Protein AF-A0A1J3JIJ6-F1 (afdb_monomer)

Secondary structure (DSSP, 8-state):
--SSTTTHHHHHHHHHHHHHHHHHHHHHHHHHHHHHHHHHHHHHHHTTPPPPP--HHHHHHHHHTT-S-HHHHHHHHHHHHHHHHHHHHHHHHHHHHHHHHHHHHHHHHHHHHHHH-TTTTS--TTHHHHHHHHHHHHHHHTTHHHHHHHHHHHHHHHHHHHTS--EETTEEHHHHTT-

Nearest PDB structures (foldseek):
  5vju-assembly1_A  TM=2.535E-01  e=1.193E+00  synthetic construct
  1s35-assembly1_A  TM=2.584E-01  e=3.129E+00  Homo sapiens

Radius of gyration: 28.77 Å; Cα contacts (8 Å, |Δi|>4): 106; chains: 1; bounding box: 73×22×87 Å

pLDDT: mean 89.5, std 10.54, range [45.03, 98.38]

Mean predicted aligned error: 7.47 Å

Solvent-accessible surface area (backbone atoms only — not comparable to full-atom values): 10071 Å² total; per-residue (Å²): 144,83,76,66,82,66,50,56,66,49,50,54,51,52,52,53,49,49,52,55,47,51,55,49,49,40,54,51,47,51,55,51,47,55,52,52,49,49,53,36,43,54,48,20,57,78,55,29,39,77,63,77,86,81,62,57,71,63,52,55,53,36,44,72,70,62,77,49,61,66,65,61,54,50,50,55,49,51,50,52,39,52,52,50,51,54,52,35,60,70,44,43,78,52,51,66,46,50,56,53,42,53,55,28,53,54,36,37,55,52,40,54,56,50,72,69,41,89,65,59,81,47,98,50,100,52,35,72,58,51,52,57,45,46,58,52,29,54,62,40,41,77,42,44,67,63,46,52,53,54,43,49,56,50,51,54,49,49,23,64,75,69,74,46,83,58,47,46,74,79,38,51,47,70,58,69,74,72,113

Sequence (179 aa):
MIDDVTAFPCVQKAEAEVQRLDELKASKTKELFLKKQKELEDTCNRSHMETPSTEIRNITNLVDSGEIDHVELLAAMDEKIAKAKEEAASRKGIIEKVDRWMLASDEERWLEEYDQDENRYSVSRNAHRNLRRAERARIAVNKITGLVDSILVKTKRWEAERQKVFLYDEIPLVAMLQD

InterPro domains:
  IPR007145 Microtubule-associated protein, MAP65/Ase1/PRC1 [PTHR19321] (11-178)

Foldseek 3Di:
DDPPVVVVVVVVVVVVVVVVVLVVLLVVLLVLLVVLLVLLQVLCVVLQHDRDDCPSVVVNVCSVVVVDDSVVSNVVSVVSSVVSNVVSVLSVVLVVLVVLLVVLVVLVVVLVVLVPDPCLPPPDPCNVVVVVSNVVSVVSVVCNVVSLVVSLVSQVVSCVVVVHFDHRNNHRPNVVSVD

Structure (mmCIF, N/CA/C/O backbone):
data_AF-A0A1J3JIJ6-F1
#
_entry.id   AF-A0A1J3JIJ6-F1
#
loop_
_atom_site.group_PDB
_atom_site.id
_atom_site.type_symbol
_atom_site.label_atom_id
_atom_site.label_alt_id
_atom_site.label_comp_id
_atom_site.label_asym_id
_atom_site.label_entity_id
_atom_site.label_seq_id
_atom_site.pdbx_PDB_ins_code
_atom_site.Cartn_x
_atom_site.Cartn_y
_atom_site.Cartn_z
_atom_site.occupancy
_atom_site.B_iso_or_equiv
_atom_site.auth_seq_id
_atom_site.auth_comp_id
_atom_site.auth_asym_id
_atom_site.auth_atom_id
_atom_site.pdbx_PDB_model_num
ATOM 1 N N . MET A 1 1 ? -31.826 -6.593 65.162 1.00 45.03 1 MET A N 1
ATOM 2 C CA . MET A 1 1 ? -31.562 -5.249 64.607 1.00 45.03 1 MET A CA 1
ATOM 3 C C . MET A 1 1 ? -30.072 -5.137 64.346 1.00 45.03 1 MET A C 1
ATOM 5 O O . MET A 1 1 ? -29.341 -4.577 65.146 1.00 45.03 1 MET A O 1
ATOM 9 N N . ILE A 1 2 ? -29.618 -5.771 63.276 1.00 51.03 2 ILE A N 1
ATOM 10 C CA . ILE A 1 2 ? -28.297 -5.591 62.677 1.00 51.03 2 ILE A CA 1
ATOM 11 C C . ILE A 1 2 ? -28.607 -5.573 61.165 1.00 51.03 2 ILE A C 1
ATOM 13 O O . ILE A 1 2 ? -29.532 -6.276 60.759 1.00 51.03 2 ILE A O 1
ATOM 17 N N . ASP A 1 3 ? -27.912 -4.727 60.399 1.00 48.75 3 ASP A N 1
ATOM 18 C CA . ASP A 1 3 ? -27.825 -4.729 58.920 1.00 48.75 3 ASP A CA 1
ATOM 19 C C . ASP A 1 3 ? -28.603 -3.691 58.083 1.00 48.75 3 ASP A C 1
ATOM 21 O O . ASP A 1 3 ? -28.948 -3.973 56.943 1.00 48.75 3 ASP A O 1
ATOM 25 N N . ASP A 1 4 ? -28.783 -2.455 58.566 1.00 51.56 4 ASP A N 1
ATOM 26 C CA . ASP A 1 4 ? -29.121 -1.316 57.671 1.00 51.56 4 ASP A CA 1
ATOM 27 C C . ASP A 1 4 ? -27.976 -0.278 57.585 1.00 51.56 4 ASP A C 1
ATOM 29 O O . ASP A 1 4 ? -27.639 0.250 56.528 1.00 51.56 4 ASP A O 1
ATOM 33 N N . VAL A 1 5 ? -27.242 -0.079 58.688 1.00 52.69 5 VAL A N 1
ATOM 34 C CA . VAL A 1 5 ? -26.108 0.869 58.773 1.00 52.69 5 VAL A CA 1
ATOM 35 C C . VAL A 1 5 ? -24.849 0.372 58.035 1.00 52.69 5 VAL A C 1
ATOM 37 O O . VAL A 1 5 ? -24.002 1.172 57.643 1.00 52.69 5 VAL A O 1
ATOM 40 N N . THR A 1 6 ? -24.714 -0.937 57.809 1.00 57.06 6 THR A N 1
ATOM 41 C CA . THR A 1 6 ? -23.581 -1.564 57.095 1.00 57.06 6 THR A CA 1
ATOM 42 C C . THR A 1 6 ? -23.786 -1.655 55.579 1.00 57.06 6 THR A C 1
ATOM 44 O O . THR A 1 6 ? -22.801 -1.731 54.843 1.00 57.06 6 THR A O 1
ATOM 47 N N . ALA A 1 7 ? -25.031 -1.602 55.092 1.00 60.59 7 ALA A N 1
ATOM 48 C CA . ALA A 1 7 ? -25.358 -1.719 53.670 1.00 60.59 7 ALA A CA 1
ATOM 49 C C . ALA A 1 7 ? -25.093 -0.415 52.895 1.00 60.59 7 ALA A C 1
ATOM 51 O O . ALA A 1 7 ? -24.501 -0.443 51.817 1.00 60.59 7 ALA A O 1
ATOM 52 N N . PHE A 1 8 ? -25.444 0.741 53.466 1.00 65.12 8 PHE A N 1
ATOM 53 C CA . PHE A 1 8 ? -25.3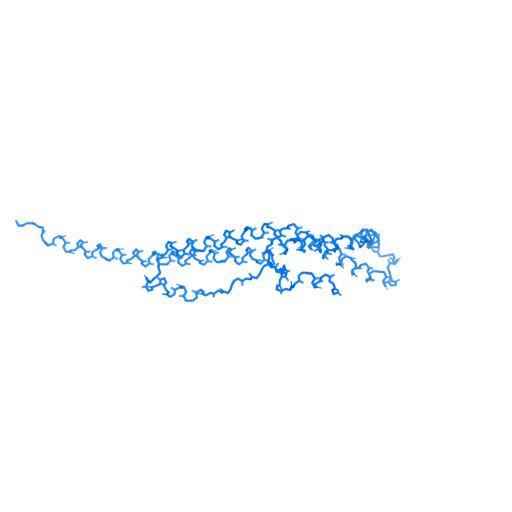00 2.044 52.803 1.00 65.12 8 PHE A CA 1
ATOM 54 C C . PHE A 1 8 ? -23.840 2.427 52.456 1.00 65.12 8 PHE A C 1
ATOM 56 O O . PHE A 1 8 ? -23.581 2.797 51.309 1.00 65.12 8 PHE A O 1
ATOM 63 N N . PRO A 1 9 ? -22.842 2.254 53.350 1.00 73.19 9 PRO A N 1
ATOM 64 C CA . PRO A 1 9 ? -21.434 2.488 53.009 1.00 73.19 9 PRO A CA 1
ATOM 65 C C . PRO A 1 9 ? -20.881 1.504 51.967 1.00 73.19 9 PRO A C 1
ATOM 67 O O . PRO A 1 9 ? -19.874 1.791 51.323 1.00 73.19 9 PRO A O 1
ATOM 70 N N . CYS A 1 10 ? -21.496 0.325 51.827 1.00 81.81 10 CYS A N 1
ATOM 71 C CA . CYS A 1 10 ? -21.120 -0.673 50.828 1.00 81.81 10 CYS A CA 1
ATOM 72 C C . CYS A 1 10 ? -21.615 -0.264 49.433 1.00 81.81 10 CYS A C 1
ATOM 74 O O . CYS A 1 10 ? -20.848 -0.312 48.474 1.00 81.81 10 CYS A O 1
ATOM 76 N N . VAL A 1 11 ? -22.856 0.229 49.341 1.00 87.38 11 VAL A N 1
ATOM 77 C CA . VAL A 1 11 ? -23.458 0.715 48.089 1.00 87.38 11 VAL A CA 1
ATOM 78 C C . VAL A 1 11 ? -22.701 1.927 47.541 1.00 87.38 11 VAL A C 1
ATOM 80 O O . VAL A 1 11 ? -22.300 1.903 46.385 1.00 87.38 11 VAL A O 1
ATOM 83 N N . GLN A 1 12 ? -22.380 2.923 48.373 1.00 90.75 12 GLN A N 1
ATOM 84 C CA . GLN A 1 12 ? -21.614 4.101 47.927 1.00 90.75 12 GLN A CA 1
ATOM 85 C C . GLN A 1 12 ? -20.223 3.746 47.386 1.00 90.75 12 GLN A C 1
ATOM 87 O O . GLN A 1 12 ? -19.756 4.325 46.407 1.00 90.75 12 GLN A O 1
ATOM 92 N N . LYS A 1 13 ? -19.542 2.784 48.022 1.00 92.94 13 LYS A N 1
ATOM 93 C CA . LYS A 1 13 ? -18.248 2.286 47.536 1.00 92.94 13 LYS A CA 1
ATOM 94 C C . LYS A 1 13 ? -18.393 1.553 46.207 1.00 92.94 13 LYS A C 1
ATOM 96 O O . LYS A 1 13 ? -17.530 1.707 45.350 1.00 92.94 13 LYS A O 1
ATOM 101 N N . ALA A 1 14 ? -19.457 0.768 46.045 1.00 94.12 14 ALA A N 1
ATOM 102 C CA . ALA A 1 14 ? -19.739 0.079 44.794 1.00 94.12 14 ALA A CA 1
ATOM 103 C C . ALA A 1 14 ? -20.042 1.072 43.661 1.00 94.12 14 ALA A C 1
ATOM 105 O O . ALA A 1 14 ? -19.475 0.937 42.585 1.00 94.12 14 ALA A O 1
ATOM 106 N N . GLU A 1 15 ? -20.857 2.098 43.909 1.00 94.56 15 GLU A N 1
ATOM 107 C CA . GLU A 1 15 ? -21.168 3.154 42.934 1.00 94.56 15 GLU A CA 1
ATOM 108 C C . GLU A 1 15 ? -19.916 3.932 42.512 1.00 94.56 15 GLU A C 1
ATOM 110 O O . GLU A 1 15 ? -19.666 4.102 41.319 1.00 94.56 15 GLU A O 1
ATOM 115 N N . ALA A 1 16 ? -19.084 4.338 43.477 1.00 95.12 16 ALA A N 1
ATOM 116 C CA . ALA A 1 16 ? -17.820 5.014 43.192 1.00 95.12 16 ALA A CA 1
ATOM 117 C C . ALA A 1 16 ? -16.864 4.132 42.373 1.00 95.12 16 ALA A C 1
ATOM 119 O O . ALA A 1 16 ? -16.185 4.620 41.469 1.00 95.12 16 ALA A O 1
ATOM 120 N N . GLU A 1 17 ? -16.812 2.829 42.664 1.00 95.50 17 GLU A N 1
ATOM 121 C CA . GLU A 1 17 ? -15.980 1.896 41.907 1.00 95.50 17 GLU A CA 1
ATOM 122 C C . GLU A 1 17 ? -16.523 1.650 40.493 1.00 95.50 17 GLU A C 1
ATOM 124 O O . GLU A 1 17 ? -15.732 1.582 39.556 1.00 95.50 17 GLU A O 1
ATOM 129 N N . VAL A 1 18 ? -17.846 1.582 40.307 1.00 95.44 18 VAL A N 1
ATOM 130 C CA . VAL A 1 18 ? -18.469 1.499 38.974 1.00 95.44 18 VAL A CA 1
ATOM 131 C C . VAL A 1 18 ? -18.114 2.730 38.146 1.00 95.44 18 VAL A C 1
ATOM 133 O O . VAL A 1 18 ? -17.590 2.577 37.046 1.00 95.44 18 VAL A O 1
ATOM 136 N N . GLN A 1 19 ? -18.275 3.934 38.700 1.00 93.38 19 GLN A N 1
ATOM 137 C CA . GLN A 1 19 ? -17.904 5.167 38.005 1.00 93.38 19 GLN A CA 1
ATOM 138 C C . GLN A 1 19 ? -16.416 5.175 37.616 1.00 93.38 19 GLN A C 1
ATOM 140 O O . GLN A 1 19 ? -16.063 5.465 36.472 1.00 93.38 19 GLN A O 1
ATOM 145 N N . ARG A 1 20 ? -15.528 4.793 38.544 1.00 95.88 20 ARG A N 1
ATOM 146 C CA . ARG A 1 20 ? -14.085 4.696 38.280 1.00 95.88 20 ARG A CA 1
ATOM 147 C C . ARG A 1 20 ? -13.771 3.691 37.164 1.00 95.88 20 ARG A C 1
ATOM 149 O O . ARG A 1 20 ? -12.840 3.900 36.381 1.00 95.88 20 ARG A O 1
ATOM 156 N N . LEU A 1 21 ? -14.499 2.575 37.107 1.00 94.62 21 LEU A N 1
ATOM 157 C CA . LEU A 1 21 ? -14.348 1.561 36.065 1.00 94.62 21 LEU A CA 1
ATOM 158 C C . LEU A 1 21 ? -14.874 2.042 34.711 1.00 94.62 21 LEU A C 1
ATOM 160 O O . LEU A 1 21 ? -14.227 1.758 33.703 1.00 94.62 21 LEU A O 1
ATOM 164 N N . ASP A 1 22 ? -15.972 2.795 34.675 1.00 91.25 22 ASP A N 1
ATOM 165 C CA . ASP A 1 22 ? -16.518 3.377 33.446 1.00 91.25 22 ASP A CA 1
ATOM 166 C C . ASP A 1 22 ? -15.557 4.409 32.842 1.00 91.25 22 ASP A C 1
ATOM 168 O O . ASP A 1 22 ? -15.223 4.328 31.657 1.00 91.25 22 ASP A O 1
ATOM 172 N N . GLU A 1 23 ? -14.994 5.297 33.665 1.00 91.75 23 GLU A N 1
ATOM 173 C CA . GLU A 1 23 ? -13.955 6.249 33.244 1.00 91.75 23 GLU A CA 1
ATOM 174 C C . GLU A 1 23 ? -12.710 5.525 32.702 1.00 91.75 23 GLU A C 1
ATOM 176 O O . GLU A 1 23 ? -12.148 5.886 31.659 1.00 91.75 23 GLU A O 1
ATOM 181 N N . LEU A 1 24 ? -12.286 4.451 33.378 1.00 94.12 24 LEU A N 1
ATOM 182 C CA . LEU A 1 24 ? -11.163 3.632 32.927 1.00 94.12 24 LEU A CA 1
ATOM 183 C C . LEU A 1 24 ? -11.476 2.920 31.603 1.00 94.12 24 LEU A C 1
ATOM 185 O O . LEU A 1 24 ? -10.613 2.862 30.722 1.00 94.12 24 LEU A O 1
ATOM 189 N N . LYS A 1 25 ? -12.694 2.396 31.437 1.00 92.94 25 LYS A N 1
ATOM 190 C CA . LYS A 1 25 ? -13.153 1.728 30.214 1.00 92.94 25 LYS A CA 1
ATOM 191 C C . LYS A 1 25 ? -13.206 2.706 29.042 1.00 92.94 25 LYS A C 1
ATOM 193 O O . LYS A 1 25 ? -12.694 2.372 27.971 1.00 92.94 25 LYS A O 1
ATOM 198 N N . ALA A 1 26 ? -13.733 3.913 29.241 1.00 91.19 26 ALA A N 1
ATOM 199 C CA . ALA A 1 26 ? -13.740 4.975 28.236 1.00 91.19 26 ALA A CA 1
ATOM 200 C C . ALA A 1 26 ? -12.305 5.349 27.822 1.00 91.19 26 ALA A C 1
ATOM 202 O O . ALA A 1 26 ? -11.967 5.339 26.634 1.00 91.19 26 ALA A O 1
ATOM 203 N N . SER A 1 27 ? -11.417 5.563 28.800 1.00 92.69 27 SER A N 1
ATOM 204 C CA . SER A 1 27 ? -9.997 5.855 28.563 1.00 92.69 27 SER A CA 1
ATOM 205 C C . SER A 1 27 ? -9.295 4.750 27.761 1.00 92.69 27 SER A C 1
ATOM 207 O O . SER A 1 27 ? -8.621 5.022 26.762 1.00 92.69 27 SER A O 1
ATOM 209 N N . LYS A 1 28 ? -9.509 3.477 28.121 1.00 94.56 28 LYS A N 1
ATOM 210 C CA . LYS A 1 28 ? -8.943 2.335 27.387 1.00 94.56 28 LYS A CA 1
ATOM 211 C C . LYS A 1 28 ? -9.532 2.156 25.995 1.00 94.56 28 LYS A C 1
ATOM 213 O O . LYS A 1 28 ? -8.790 1.826 25.069 1.00 94.56 28 LYS A O 1
ATOM 218 N N . THR A 1 29 ? -10.822 2.416 25.822 1.00 93.31 29 THR A N 1
ATOM 219 C CA . THR A 1 29 ? -11.479 2.357 24.511 1.00 93.31 29 THR A CA 1
ATOM 220 C C . THR A 1 29 ? -10.860 3.376 23.558 1.00 93.31 29 THR A C 1
ATOM 222 O O . THR A 1 29 ? -10.515 3.022 22.432 1.00 93.31 29 THR A O 1
ATOM 225 N N . LYS A 1 30 ? -10.611 4.607 24.021 1.00 91.75 30 LYS A N 1
ATOM 226 C CA . LYS A 1 30 ? -9.922 5.643 23.235 1.00 91.75 30 LYS A CA 1
ATOM 227 C C . LYS A 1 30 ? -8.503 5.242 22.852 1.00 91.75 30 LYS A C 1
ATOM 229 O O . LYS A 1 30 ? -8.116 5.387 21.696 1.00 91.75 30 LYS A O 1
ATOM 234 N N . GLU A 1 31 ? -7.732 4.711 23.803 1.00 94.31 31 GLU A N 1
ATOM 235 C CA . GLU A 1 31 ? -6.367 4.238 23.542 1.00 94.31 31 GLU A CA 1
ATOM 236 C C . GLU A 1 31 ? -6.350 3.172 22.432 1.00 94.31 31 GLU A C 1
ATOM 238 O O . GLU A 1 31 ? -5.540 3.239 21.505 1.00 94.31 31 GLU A O 1
ATOM 243 N N . LEU A 1 32 ? -7.260 2.195 22.506 1.00 94.69 32 LEU A N 1
ATOM 244 C CA . LEU A 1 32 ? -7.387 1.139 21.501 1.00 94.69 32 LEU A CA 1
ATOM 245 C C . LEU A 1 32 ? -7.860 1.677 20.152 1.00 94.69 32 LEU A C 1
ATOM 247 O O . LEU A 1 32 ? -7.314 1.282 19.122 1.00 94.69 32 LEU A O 1
ATOM 251 N N . PHE A 1 33 ? -8.829 2.590 20.154 1.00 93.06 33 PHE A N 1
ATOM 252 C CA . PHE A 1 33 ? -9.330 3.232 18.945 1.00 93.06 33 PHE A CA 1
ATOM 253 C C . PHE A 1 33 ? -8.203 3.942 18.183 1.00 93.06 33 PHE A C 1
ATOM 255 O O . PHE A 1 33 ? -8.010 3.684 16.996 1.00 93.06 33 PHE A O 1
ATOM 262 N N . LEU A 1 34 ? -7.397 4.753 18.875 1.00 91.94 34 LEU A N 1
ATOM 263 C CA . LEU A 1 34 ? -6.267 5.466 18.271 1.00 91.94 34 LEU A CA 1
ATOM 264 C C . LEU A 1 34 ? -5.218 4.508 17.691 1.00 91.94 34 LEU A C 1
ATOM 266 O O . LEU A 1 34 ? -4.698 4.742 16.601 1.00 91.94 34 LEU A O 1
ATOM 270 N N . LYS A 1 35 ? -4.920 3.400 18.383 1.00 94.88 35 LYS A N 1
ATOM 271 C CA . LYS A 1 35 ? -4.002 2.372 17.862 1.00 94.88 35 LYS A CA 1
ATOM 272 C C . LYS A 1 35 ? -4.540 1.723 16.586 1.00 94.88 35 LYS A C 1
ATOM 274 O O . LYS A 1 35 ? -3.791 1.582 15.624 1.00 94.88 35 LYS A O 1
ATOM 279 N N . LYS A 1 36 ? -5.824 1.357 16.571 1.00 94.94 36 LYS A N 1
ATOM 280 C CA . LYS A 1 36 ? -6.493 0.764 15.403 1.00 94.94 36 LYS A CA 1
ATOM 281 C C . LYS A 1 36 ? -6.536 1.728 14.222 1.00 94.94 36 LYS A C 1
ATOM 283 O O . LYS A 1 36 ? -6.296 1.334 13.087 1.00 94.94 36 LYS A O 1
ATOM 288 N N . GLN A 1 37 ? -6.799 3.000 14.481 1.00 93.31 37 GLN A N 1
ATOM 289 C CA . GLN A 1 37 ? -6.772 4.011 13.438 1.00 93.31 37 GLN A CA 1
ATOM 290 C C . GLN A 1 37 ? -5.385 4.175 12.831 1.00 93.31 37 GLN A C 1
ATOM 292 O O . GLN A 1 37 ? -5.259 4.155 11.612 1.00 93.31 37 GLN A O 1
ATOM 297 N N . LYS A 1 38 ? -4.342 4.237 13.661 1.00 93.69 38 LYS A N 1
ATOM 298 C CA . LYS A 1 38 ? -2.969 4.268 13.163 1.00 93.69 38 LYS A CA 1
ATOM 299 C C . LYS A 1 38 ? -2.632 3.034 12.322 1.00 93.69 38 LYS A C 1
ATOM 301 O O . LYS A 1 38 ? -1.999 3.156 11.284 1.00 93.69 38 LYS A O 1
ATOM 306 N N . GLU A 1 39 ? -3.068 1.846 12.739 1.00 95.81 39 GLU A N 1
ATOM 307 C CA . GLU A 1 39 ? -2.886 0.620 11.952 1.00 95.81 39 GLU A CA 1
ATOM 308 C C . GLU A 1 39 ? -3.575 0.697 10.579 1.00 95.81 39 GLU A C 1
ATOM 310 O O . GLU A 1 39 ? -3.008 0.256 9.573 1.00 95.81 39 GLU A O 1
ATOM 315 N N . LEU A 1 40 ? -4.784 1.260 10.528 1.00 95.12 40 LEU A N 1
ATOM 316 C CA . LEU A 1 40 ? -5.515 1.499 9.287 1.00 95.12 40 LEU A CA 1
ATOM 317 C C . LEU A 1 40 ? -4.759 2.480 8.377 1.00 95.12 40 LEU A C 1
ATOM 319 O O . LEU A 1 40 ? -4.519 2.157 7.216 1.00 95.12 40 LEU A O 1
ATOM 323 N N . GLU A 1 41 ? -4.332 3.625 8.915 1.00 94.44 41 GLU A N 1
ATOM 324 C CA . GLU A 1 41 ? -3.543 4.640 8.202 1.00 94.44 41 GLU A CA 1
ATOM 325 C C . GLU A 1 41 ? -2.227 4.054 7.665 1.00 94.44 41 GLU A C 1
ATOM 327 O O . GLU A 1 41 ? -1.923 4.185 6.481 1.00 94.44 41 GLU A O 1
ATOM 332 N N . ASP A 1 42 ? -1.477 3.324 8.496 1.00 95.25 42 ASP A N 1
ATOM 333 C CA . ASP A 1 42 ? -0.232 2.658 8.098 1.00 95.25 42 ASP A CA 1
ATOM 334 C C . ASP A 1 42 ? -0.466 1.646 6.962 1.00 95.25 42 ASP A C 1
ATOM 336 O O . ASP A 1 42 ? 0.360 1.519 6.055 1.00 95.25 42 ASP A O 1
ATOM 340 N N . THR A 1 43 ? -1.590 0.923 6.994 1.00 96.25 43 THR A N 1
ATOM 341 C CA . THR A 1 43 ? -1.963 -0.041 5.948 1.00 96.25 43 THR A CA 1
ATOM 342 C C . THR A 1 43 ? -2.288 0.663 4.630 1.00 96.25 43 THR A C 1
ATOM 344 O O . THR A 1 43 ? -1.818 0.220 3.575 1.00 96.25 43 THR A O 1
ATOM 347 N N . CYS A 1 44 ? -3.054 1.758 4.683 1.00 95.44 44 CYS A N 1
ATOM 348 C CA . CYS A 1 44 ? -3.387 2.567 3.512 1.00 95.44 44 CYS A CA 1
ATOM 349 C C . CYS A 1 44 ? -2.139 3.184 2.881 1.00 95.44 44 CYS A C 1
ATOM 351 O O . CYS A 1 44 ? -1.881 2.944 1.700 1.00 95.44 44 CYS A O 1
ATOM 353 N N . ASN A 1 45 ? -1.318 3.861 3.686 1.00 94.56 45 ASN A N 1
ATOM 354 C CA . ASN A 1 45 ? -0.104 4.540 3.235 1.00 94.56 45 ASN A CA 1
ATOM 355 C C . ASN A 1 45 ? 0.886 3.572 2.574 1.00 94.56 45 ASN A C 1
ATOM 357 O O . ASN A 1 45 ? 1.360 3.819 1.472 1.00 94.56 45 ASN A O 1
ATOM 361 N N . ARG A 1 46 ? 1.160 2.413 3.193 1.00 94.56 46 ARG A N 1
ATOM 362 C CA . ARG A 1 46 ? 2.081 1.405 2.620 1.00 94.56 46 ARG A CA 1
ATOM 363 C C . ARG A 1 46 ? 1.589 0.784 1.315 1.00 94.56 46 ARG A C 1
ATOM 365 O O . ARG A 1 46 ? 2.368 0.145 0.617 1.00 94.56 46 ARG A O 1
ATOM 372 N N . SER A 1 47 ? 0.298 0.905 1.030 1.00 96.38 47 SER A N 1
ATOM 373 C CA . SER A 1 47 ? -0.338 0.330 -0.157 1.00 96.38 47 SER A CA 1
ATOM 374 C C . SER A 1 47 ? -0.749 1.402 -1.167 1.00 96.38 47 SER A C 1
ATOM 376 O O . SER A 1 47 ? -1.440 1.073 -2.139 1.00 96.38 47 SER A O 1
ATOM 378 N N . HIS A 1 48 ? -0.346 2.659 -0.942 1.00 96.31 48 HIS A N 1
ATOM 379 C CA . HIS A 1 48 ? -0.667 3.829 -1.763 1.00 96.31 48 HIS A CA 1
ATOM 380 C C . HIS A 1 48 ? -2.178 4.044 -1.948 1.00 96.31 48 HIS A C 1
ATOM 382 O 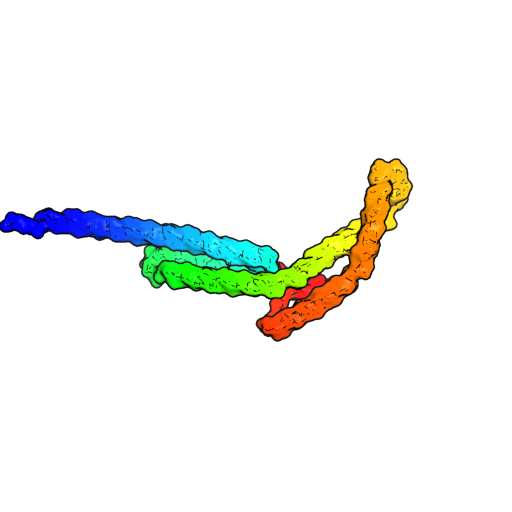O . HIS A 1 48 ? -2.640 4.404 -3.032 1.00 96.31 48 HIS A O 1
ATOM 388 N N . MET A 1 49 ? -2.967 3.708 -0.923 1.00 94.62 49 MET A N 1
ATOM 389 C CA . MET A 1 49 ? -4.419 3.909 -0.892 1.00 94.62 49 MET A CA 1
ATOM 390 C C . MET A 1 49 ? -4.757 5.252 -0.254 1.00 94.62 49 MET A C 1
ATOM 392 O O . MET A 1 49 ? -4.001 5.746 0.577 1.00 94.62 49 MET A O 1
ATOM 396 N N . GLU A 1 50 ? -5.930 5.788 -0.587 1.00 89.38 50 GLU A N 1
ATOM 397 C CA . GLU A 1 50 ? -6.480 6.960 0.091 1.00 89.38 50 GLU A CA 1
ATOM 398 C C . GLU A 1 50 ? -6.573 6.709 1.603 1.00 89.38 50 GLU A C 1
ATOM 400 O O . GLU A 1 50 ? -7.092 5.682 2.064 1.00 89.38 50 GLU A O 1
ATOM 405 N N . THR A 1 51 ? -6.041 7.652 2.376 1.00 83.06 51 THR A N 1
ATOM 406 C CA . THR A 1 51 ? -6.096 7.590 3.832 1.00 83.06 51 THR A CA 1
ATOM 407 C C . THR A 1 51 ? -7.453 8.111 4.300 1.00 83.06 51 THR A C 1
ATOM 409 O O . THR A 1 51 ? -7.823 9.234 3.958 1.00 83.06 51 THR A O 1
ATOM 412 N N . PRO A 1 52 ? -8.220 7.327 5.079 1.00 77.31 52 PRO A N 1
ATOM 413 C CA . PRO A 1 52 ? -9.530 7.759 5.547 1.00 77.31 52 PRO A CA 1
ATOM 414 C C . PRO A 1 52 ? -9.441 9.062 6.347 1.00 77.31 52 PRO A C 1
ATOM 416 O O . PRO A 1 52 ? -8.576 9.197 7.210 1.00 77.31 52 PRO A O 1
ATOM 419 N N . SER A 1 53 ? -10.378 9.988 6.114 1.00 72.25 53 SER A N 1
ATOM 420 C CA . SER A 1 53 ? -10.513 11.185 6.952 1.00 72.25 53 SER A CA 1
ATOM 421 C C . SER A 1 53 ? -10.739 10.801 8.419 1.00 72.25 53 SER A C 1
ATOM 423 O O . SER A 1 53 ? -11.559 9.940 8.758 1.00 72.25 53 SER A O 1
ATOM 425 N N . THR A 1 54 ? -9.993 11.458 9.296 1.00 65.31 54 THR A N 1
ATOM 426 C CA . THR A 1 54 ? -9.826 11.092 10.698 1.00 65.31 54 THR A CA 1
ATOM 427 C C . THR A 1 54 ? -10.742 11.959 11.575 1.00 65.31 54 THR A C 1
ATOM 429 O O . THR A 1 54 ? -10.378 13.036 12.036 1.00 65.31 54 THR A O 1
ATOM 432 N N . GLU A 1 55 ? -11.949 11.463 11.865 1.00 70.69 55 GLU A N 1
ATOM 433 C CA . GLU A 1 55 ? -12.948 12.099 12.755 1.00 70.69 55 GLU A CA 1
ATOM 434 C C . GLU A 1 55 ? -12.666 11.853 14.261 1.00 70.69 55 GLU A C 1
ATOM 436 O O . GLU A 1 55 ? -13.581 11.744 15.083 1.00 70.69 55 GLU A O 1
ATOM 441 N N . ILE A 1 56 ? -11.387 11.742 14.655 1.00 72.00 56 ILE A N 1
ATOM 442 C CA . ILE A 1 56 ? -10.950 11.360 16.020 1.00 72.00 56 ILE A CA 1
ATOM 443 C C . ILE A 1 56 ? -11.631 12.189 17.099 1.00 72.00 56 ILE A C 1
ATOM 445 O O . ILE A 1 56 ? -12.041 11.666 18.138 1.00 72.00 56 ILE A O 1
ATOM 449 N N . ARG A 1 57 ? -11.701 13.504 16.877 1.00 66.25 57 ARG A N 1
ATOM 450 C CA . ARG A 1 57 ? -12.186 14.449 17.884 1.00 66.25 57 ARG A CA 1
ATOM 451 C C . ARG A 1 57 ? -13.663 14.220 18.189 1.00 66.25 57 ARG A C 1
ATOM 453 O O . ARG A 1 57 ? -14.056 14.279 19.348 1.00 66.25 57 ARG A O 1
ATOM 460 N N . ASN A 1 58 ? -14.450 13.902 17.165 1.00 78.62 58 ASN A N 1
ATOM 461 C CA . ASN A 1 58 ? -15.872 13.623 17.312 1.00 78.62 58 ASN A CA 1
ATOM 462 C C . ASN A 1 58 ? -16.081 12.301 18.063 1.00 78.62 58 ASN A C 1
ATOM 464 O O . ASN A 1 58 ? -16.852 12.249 19.014 1.00 78.62 58 ASN A O 1
ATOM 468 N N . ILE A 1 59 ? -15.303 11.268 17.733 1.00 80.25 59 ILE A N 1
ATOM 469 C CA . ILE A 1 59 ? -15.397 9.950 18.382 1.00 80.25 59 ILE A CA 1
ATOM 470 C C . ILE A 1 59 ? -14.940 9.998 19.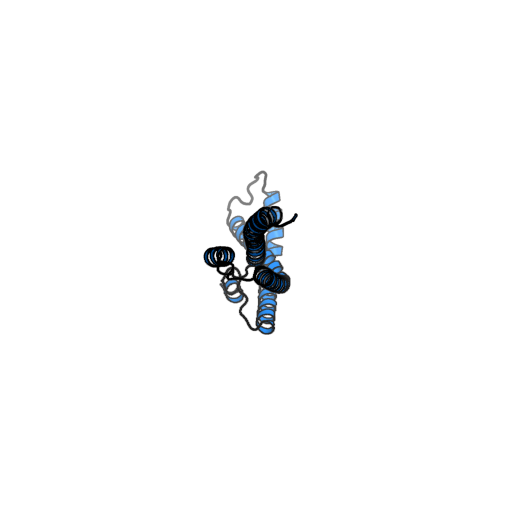845 1.00 80.25 59 ILE A C 1
ATOM 472 O O . ILE A 1 59 ? -15.569 9.392 20.706 1.00 80.25 59 ILE A O 1
ATOM 476 N N . THR A 1 60 ? -13.885 10.754 20.154 1.00 81.44 60 THR A N 1
ATOM 477 C CA . THR A 1 60 ? -13.391 10.902 21.534 1.00 81.44 60 THR A CA 1
ATOM 478 C C . THR A 1 60 ? -14.462 11.495 22.448 1.00 81.44 60 THR A C 1
ATOM 480 O O . THR A 1 60 ? -14.646 10.996 23.556 1.00 81.44 60 THR A O 1
ATOM 483 N N . ASN A 1 61 ? -15.194 12.503 21.963 1.00 81.44 61 ASN A N 1
ATOM 484 C CA . ASN A 1 61 ? -16.277 13.138 22.711 1.00 81.44 61 ASN A CA 1
ATOM 485 C C . ASN A 1 61 ? -17.474 12.192 22.907 1.00 81.44 61 ASN A C 1
ATOM 487 O O . ASN A 1 61 ? -18.042 12.157 23.993 1.00 81.44 61 ASN A O 1
ATOM 491 N N . LEU A 1 62 ? -17.823 11.396 21.889 1.00 83.38 62 LEU A N 1
ATOM 492 C CA . LEU A 1 62 ? -18.912 10.410 21.968 1.00 83.38 62 LEU A CA 1
ATOM 493 C C . LEU A 1 62 ? -18.598 9.254 22.931 1.00 83.38 62 LEU A C 1
ATOM 495 O O . LEU A 1 62 ? -19.496 8.685 23.548 1.00 83.38 62 LEU A O 1
ATOM 499 N N . VAL A 1 63 ? -17.316 8.902 23.073 1.00 86.44 63 VAL A N 1
ATOM 500 C CA . VAL A 1 63 ? -16.871 7.915 24.067 1.00 86.44 63 VAL A CA 1
ATOM 501 C C . VAL A 1 63 ? -16.995 8.471 25.489 1.00 86.44 63 VAL A C 1
ATOM 503 O O . VAL A 1 63 ? -17.369 7.720 26.383 1.00 86.44 63 VAL A O 1
ATOM 506 N N . ASP A 1 64 ? -16.733 9.765 25.703 1.00 82.31 64 ASP A N 1
ATOM 507 C CA . ASP A 1 64 ? -16.901 10.405 27.020 1.00 82.31 64 ASP A CA 1
ATOM 508 C C . ASP A 1 64 ? -18.365 10.589 27.422 1.00 82.31 64 ASP A C 1
ATOM 510 O O . ASP A 1 64 ? -18.684 10.492 28.604 1.00 82.31 64 ASP A O 1
ATOM 514 N N . SER A 1 65 ? -19.260 10.852 26.464 1.00 82.62 65 SER A N 1
ATOM 515 C CA . SER A 1 65 ? -20.694 10.994 26.742 1.00 82.62 65 SER A CA 1
ATOM 516 C C . SER A 1 65 ? -21.394 9.659 27.016 1.00 82.62 65 SER A C 1
ATOM 518 O O . SER A 1 65 ? -22.556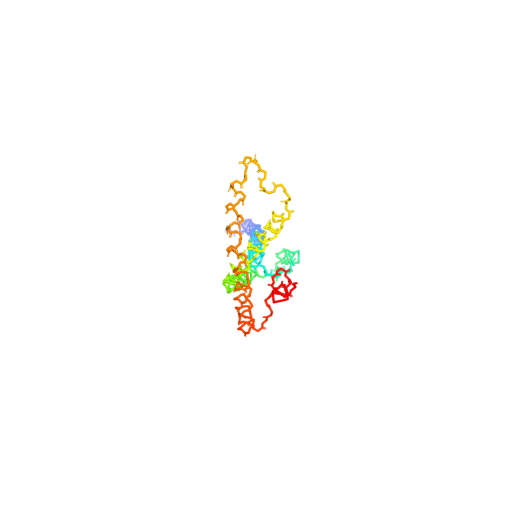 9.661 27.419 1.00 82.62 65 SER A O 1
ATOM 520 N N . GLY A 1 66 ? -20.718 8.524 26.787 1.00 79.75 66 GLY A N 1
ATOM 521 C CA . GLY A 1 66 ? -21.315 7.188 26.880 1.00 79.75 66 GLY A CA 1
ATOM 522 C C . GLY A 1 66 ? -22.381 6.921 25.811 1.00 79.75 66 GLY A C 1
ATOM 523 O O . GLY A 1 66 ? -23.140 5.964 25.926 1.00 79.75 66 GLY A O 1
ATOM 524 N N . GLU A 1 67 ? -22.454 7.765 24.779 1.00 80.75 67 GLU A N 1
ATOM 525 C CA . GLU A 1 67 ? -23.474 7.703 23.727 1.00 80.75 67 GLU A CA 1
ATOM 526 C C . GLU A 1 67 ? -23.191 6.594 22.702 1.00 80.75 67 GLU A C 1
ATOM 528 O O . GLU A 1 67 ? -24.100 6.119 22.025 1.00 80.75 67 GLU A O 1
ATOM 533 N N . ILE A 1 68 ? -21.931 6.155 22.608 1.00 82.12 68 ILE A N 1
ATOM 534 C CA . ILE A 1 68 ? -21.492 5.077 21.721 1.00 82.12 68 ILE A CA 1
ATOM 535 C C . ILE A 1 68 ? -21.146 3.815 22.509 1.00 82.12 68 ILE A C 1
ATOM 537 O O . ILE A 1 68 ? -20.368 3.853 23.469 1.00 82.12 68 ILE A O 1
ATOM 541 N N . ASP A 1 69 ? -21.639 2.672 22.027 1.00 88.81 69 ASP A N 1
ATOM 542 C CA . ASP A 1 69 ? -21.187 1.378 22.517 1.00 88.81 69 ASP A CA 1
ATOM 543 C C . ASP A 1 69 ? -19.720 1.137 22.129 1.00 88.81 69 ASP A C 1
ATOM 545 O O . ASP A 1 69 ? -19.322 1.127 20.960 1.00 88.81 69 ASP A O 1
ATOM 549 N N . HIS A 1 70 ? -18.885 0.956 23.148 1.00 89.38 70 HIS A N 1
ATOM 550 C CA . HIS A 1 70 ? -17.444 0.805 22.979 1.00 89.38 70 HIS A CA 1
ATOM 551 C C . HIS A 1 70 ? -17.061 -0.464 22.207 1.00 89.38 70 HIS A C 1
ATOM 553 O O . HIS A 1 70 ? -16.042 -0.470 21.514 1.00 89.38 70 HIS A O 1
ATOM 559 N N . VAL A 1 71 ? -17.841 -1.542 22.338 1.00 89.69 71 VAL A N 1
ATOM 560 C CA . VAL A 1 71 ? -17.548 -2.822 21.685 1.00 89.69 71 VAL A CA 1
ATOM 561 C C . VAL A 1 71 ? -17.849 -2.716 20.195 1.00 89.69 71 VAL A C 1
ATOM 563 O O . VAL A 1 71 ? -16.992 -3.058 19.380 1.00 89.69 71 VAL A O 1
ATOM 566 N N . GLU A 1 72 ? -19.009 -2.171 19.837 1.00 90.12 72 GLU A N 1
ATOM 567 C CA . GLU A 1 72 ? -19.405 -1.907 18.455 1.00 90.12 72 GLU A CA 1
ATOM 568 C C . GLU A 1 72 ? -18.439 -0.943 17.761 1.00 90.12 72 GLU A C 1
ATOM 570 O O . GLU A 1 72 ? -18.017 -1.207 16.633 1.00 90.12 72 GLU A O 1
ATOM 575 N N . LEU A 1 73 ? -18.003 0.126 18.442 1.00 90.94 73 LEU A N 1
ATOM 576 C CA . LEU A 1 73 ? -17.014 1.063 17.901 1.00 90.94 73 LEU A CA 1
ATOM 577 C C . LEU A 1 73 ? -15.704 0.358 17.521 1.00 90.94 73 LEU A C 1
ATOM 579 O O . LEU A 1 73 ? -15.174 0.558 16.423 1.00 90.94 73 LEU A O 1
ATOM 583 N N . LEU A 1 74 ? -15.157 -0.454 18.430 1.00 92.50 74 LEU A N 1
ATOM 584 C CA . LEU A 1 74 ? -13.901 -1.162 18.185 1.00 92.50 74 LEU A CA 1
ATOM 585 C C . LEU A 1 74 ? -14.064 -2.252 17.117 1.00 92.50 74 LEU A C 1
ATOM 587 O O . LEU A 1 74 ? -13.170 -2.404 16.284 1.00 92.50 74 LEU A O 1
ATOM 591 N N . ALA A 1 75 ? -15.205 -2.946 17.090 1.00 93.38 75 ALA A N 1
ATOM 592 C CA . ALA A 1 75 ? -15.524 -3.940 16.068 1.00 93.38 75 ALA A CA 1
ATOM 593 C C . ALA A 1 75 ? -15.639 -3.313 14.668 1.00 93.38 75 ALA A C 1
ATOM 595 O O . ALA A 1 75 ? -15.084 -3.844 13.707 1.00 93.38 75 ALA A O 1
ATOM 596 N N . ALA A 1 76 ? -16.278 -2.145 14.550 1.00 91.75 76 ALA A N 1
ATOM 597 C CA . ALA A 1 76 ? -16.364 -1.410 13.290 1.00 91.75 76 ALA A CA 1
ATOM 598 C C . ALA A 1 76 ? -14.977 -0.977 12.782 1.00 91.75 76 ALA A C 1
ATOM 600 O O . ALA A 1 76 ? -14.707 -1.006 11.579 1.00 91.75 76 ALA A O 1
ATOM 601 N N . MET A 1 77 ? -14.069 -0.601 13.689 1.00 93.12 77 MET A N 1
ATOM 602 C CA . MET A 1 77 ? -12.678 -0.318 13.326 1.00 93.12 77 MET A CA 1
ATOM 603 C C . MET A 1 77 ? -11.931 -1.570 12.865 1.00 93.12 77 MET A C 1
ATOM 605 O O . MET A 1 77 ? -11.203 -1.503 11.875 1.00 93.12 77 MET A O 1
ATOM 609 N N . ASP A 1 78 ? -12.135 -2.710 13.525 1.00 95.62 78 ASP A N 1
ATOM 610 C CA . ASP A 1 78 ? -11.559 -3.987 13.094 1.00 95.62 78 ASP A CA 1
ATOM 611 C C . ASP A 1 78 ? -12.040 -4.406 11.705 1.00 95.62 78 ASP A C 1
ATOM 613 O O . ASP A 1 78 ? -11.238 -4.840 10.876 1.00 95.62 78 ASP A O 1
ATOM 617 N N . GLU A 1 79 ? -13.321 -4.203 11.400 1.00 95.56 79 GLU A N 1
ATOM 618 C CA . GLU A 1 79 ? -13.861 -4.464 10.068 1.00 95.56 79 GLU A CA 1
ATOM 619 C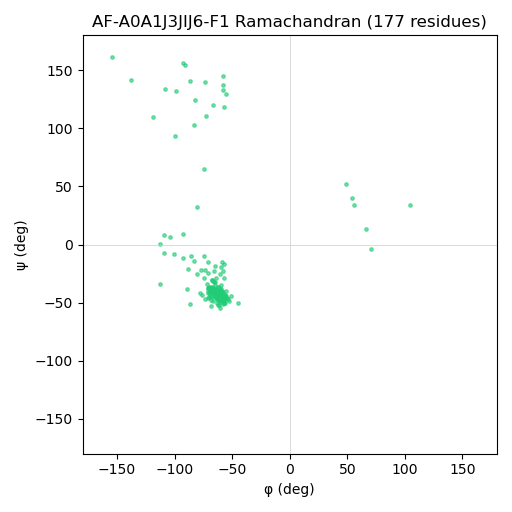 C . GLU A 1 79 ? -13.221 -3.555 9.007 1.00 95.56 79 GLU A C 1
ATOM 621 O O . GLU A 1 79 ? -12.834 -4.027 7.933 1.00 95.56 79 GLU A O 1
ATOM 626 N N . LYS A 1 80 ? -13.052 -2.258 9.303 1.00 94.00 80 LYS A N 1
ATOM 627 C CA . LYS A 1 80 ? -12.359 -1.318 8.405 1.00 94.00 80 LYS A CA 1
ATOM 628 C C . LYS A 1 80 ? -10.911 -1.740 8.152 1.00 94.00 80 LYS A C 1
ATOM 630 O O . LYS A 1 80 ? -10.484 -1.758 6.999 1.00 94.00 80 LYS A O 1
ATOM 635 N N . ILE A 1 81 ? -10.177 -2.125 9.197 1.00 95.88 81 ILE A N 1
ATOM 636 C CA . ILE A 1 81 ? -8.802 -2.633 9.075 1.00 95.88 81 ILE A CA 1
ATOM 637 C C . ILE A 1 81 ? -8.770 -3.903 8.225 1.00 95.88 81 ILE A C 1
ATOM 639 O O . ILE A 1 81 ? -7.924 -4.027 7.341 1.00 95.88 81 ILE A O 1
ATOM 643 N N . ALA A 1 82 ? -9.686 -4.846 8.458 1.00 97.69 82 ALA A N 1
ATOM 644 C CA . ALA A 1 82 ? -9.746 -6.091 7.700 1.00 97.69 82 ALA A CA 1
ATOM 645 C C . ALA A 1 82 ? -9.976 -5.831 6.202 1.00 97.69 82 ALA A C 1
ATOM 647 O O . ALA A 1 82 ? -9.256 -6.384 5.369 1.00 97.69 82 ALA A O 1
ATOM 648 N N . LYS A 1 83 ? -10.909 -4.932 5.862 1.00 96.00 83 LYS A N 1
ATOM 649 C CA . LYS A 1 83 ? -11.157 -4.503 4.476 1.00 96.00 83 LYS A CA 1
ATOM 650 C C . LYS A 1 83 ? -9.930 -3.830 3.860 1.00 96.00 83 LYS A C 1
ATOM 652 O O . LYS A 1 83 ? -9.546 -4.178 2.749 1.00 96.00 83 LYS A O 1
ATOM 657 N N . ALA A 1 84 ? -9.273 -2.923 4.584 1.00 96.50 84 ALA A N 1
ATOM 658 C CA . ALA A 1 84 ? -8.060 -2.266 4.097 1.00 96.50 84 ALA A CA 1
ATOM 659 C C . ALA A 1 84 ? -6.910 -3.259 3.861 1.00 96.50 84 ALA A C 1
ATOM 661 O O . ALA A 1 84 ? -6.195 -3.148 2.870 1.00 96.50 84 ALA A O 1
ATOM 662 N N . LYS A 1 85 ? -6.744 -4.266 4.725 1.00 97.88 85 LYS A N 1
ATOM 663 C CA . LYS A 1 85 ? -5.730 -5.318 4.549 1.00 97.88 85 LYS A CA 1
ATOM 664 C C . LYS A 1 85 ? -6.016 -6.223 3.352 1.00 97.88 85 LYS A C 1
ATOM 666 O O . LYS A 1 85 ? -5.085 -6.594 2.641 1.00 97.88 85 LYS A O 1
ATOM 671 N N . GLU A 1 86 ? -7.276 -6.583 3.133 1.00 97.81 86 GLU A N 1
ATOM 672 C CA . GLU A 1 86 ? -7.704 -7.356 1.961 1.00 97.81 86 GLU A CA 1
ATOM 673 C C . GLU A 1 86 ? -7.414 -6.584 0.668 1.00 97.81 86 GLU A C 1
ATOM 675 O O . GLU A 1 86 ? -6.769 -7.097 -0.251 1.00 97.81 86 GLU A O 1
ATOM 680 N N . GLU A 1 87 ? -7.793 -5.309 0.647 1.00 96.56 87 GLU A N 1
ATOM 681 C CA . GLU A 1 87 ? -7.548 -4.413 -0.470 1.00 96.56 87 GLU A CA 1
ATOM 682 C C . GLU A 1 87 ? -6.040 -4.244 -0.723 1.00 96.56 87 GLU A C 1
ATOM 684 O O . GLU A 1 87 ? -5.578 -4.438 -1.849 1.00 96.56 87 GLU A O 1
ATOM 689 N N . ALA A 1 88 ? -5.250 -3.982 0.321 1.00 97.88 88 ALA A N 1
ATOM 690 C CA . ALA A 1 88 ? -3.791 -3.906 0.260 1.00 97.88 88 ALA A CA 1
ATOM 691 C C . ALA A 1 88 ? -3.165 -5.181 -0.328 1.00 97.88 88 ALA A C 1
ATOM 693 O O . ALA A 1 88 ? -2.301 -5.114 -1.208 1.00 97.88 88 ALA A O 1
ATOM 694 N N . ALA A 1 89 ? -3.631 -6.358 0.100 1.00 98.25 89 ALA A N 1
ATOM 695 C CA . ALA A 1 89 ? -3.160 -7.636 -0.426 1.00 98.25 89 ALA A CA 1
ATOM 696 C C . ALA A 1 89 ? -3.454 -7.779 -1.927 1.00 98.25 89 ALA A C 1
ATOM 698 O O . ALA A 1 89 ? -2.599 -8.253 -2.678 1.00 98.25 89 ALA A O 1
ATOM 699 N N . SER A 1 90 ? -4.621 -7.313 -2.381 1.00 97.88 90 SER A N 1
ATOM 700 C CA . SER A 1 90 ? -4.981 -7.318 -3.802 1.00 97.88 90 SER A CA 1
ATOM 701 C C . SER A 1 90 ? -4.096 -6.389 -4.648 1.00 97.88 90 SER A C 1
ATOM 703 O O . SER A 1 90 ? -3.791 -6.701 -5.801 1.00 97.88 90 SER A O 1
ATOM 705 N N . ARG A 1 91 ? -3.635 -5.274 -4.065 1.00 97.94 91 ARG A N 1
ATOM 706 C CA . ARG A 1 91 ? -2.792 -4.260 -4.723 1.00 97.94 91 ARG A CA 1
ATOM 707 C C . ARG A 1 91 ? -1.318 -4.660 -4.778 1.00 97.94 91 ARG A C 1
ATOM 709 O O . ARG A 1 91 ? -0.606 -4.238 -5.689 1.00 97.94 91 ARG A O 1
ATOM 716 N N . LYS A 1 92 ? -0.861 -5.516 -3.857 1.00 97.62 92 LYS A N 1
ATOM 717 C CA . LYS A 1 92 ? 0.549 -5.907 -3.673 1.00 97.62 92 LYS A CA 1
ATOM 718 C C . LYS A 1 92 ? 1.283 -6.227 -4.979 1.00 97.62 92 LYS A C 1
ATOM 720 O O . LYS A 1 92 ? 2.345 -5.680 -5.246 1.00 97.62 92 LYS A O 1
ATOM 725 N N . GLY A 1 93 ? 0.706 -7.075 -5.832 1.00 97.75 93 GLY A N 1
ATOM 726 C CA . GLY A 1 93 ? 1.369 -7.511 -7.067 1.00 97.75 93 GLY A CA 1
ATOM 727 C C . GLY A 1 93 ? 1.488 -6.440 -8.164 1.00 97.75 93 GLY A C 1
ATOM 728 O O . GLY A 1 93 ? 2.230 -6.658 -9.134 1.00 97.75 93 GLY A O 1
ATOM 729 N N . ILE A 1 94 ? 0.730 -5.344 -8.050 1.00 98.38 94 ILE A N 1
ATOM 730 C CA . ILE A 1 94 ? 0.832 -4.142 -8.889 1.00 98.38 94 ILE A CA 1
ATOM 731 C C . ILE A 1 94 ? 1.889 -3.213 -8.291 1.00 98.38 94 ILE A C 1
ATOM 733 O O . ILE A 1 94 ? 2.834 -2.878 -9.000 1.00 98.38 94 ILE A O 1
ATOM 737 N N . ILE A 1 95 ? 1.798 -2.900 -6.993 1.00 97.94 95 ILE A N 1
ATOM 738 C CA . ILE A 1 95 ? 2.761 -2.035 -6.285 1.00 97.94 95 ILE A CA 1
ATOM 739 C C . ILE A 1 95 ? 4.197 -2.561 -6.426 1.00 97.94 95 ILE A C 1
ATOM 741 O O . ILE A 1 95 ? 5.062 -1.842 -6.902 1.00 97.94 95 ILE A O 1
ATOM 745 N N . GLU A 1 96 ? 4.435 -3.860 -6.220 1.00 97.31 96 GLU A N 1
ATOM 746 C CA . GLU A 1 96 ? 5.764 -4.473 -6.413 1.00 97.31 96 GLU A CA 1
ATOM 747 C C . GLU A 1 96 ? 6.321 -4.343 -7.848 1.00 97.31 96 GLU A C 1
ATOM 749 O O . GLU A 1 96 ? 7.504 -4.598 -8.098 1.00 97.31 96 GLU A O 1
ATOM 754 N N . LYS A 1 97 ? 5.475 -4.076 -8.851 1.00 97.25 97 LYS A N 1
ATOM 755 C CA . LYS A 1 97 ? 5.936 -3.768 -10.214 1.00 97.25 97 LYS A CA 1
ATOM 756 C C . LYS A 1 97 ? 6.175 -2.287 -10.403 1.00 97.25 97 LYS A C 1
ATOM 758 O O . LYS A 1 97 ? 7.147 -1.963 -11.073 1.00 97.25 97 LYS A O 1
ATOM 763 N N . VAL A 1 98 ? 5.330 -1.442 -9.820 1.00 97.50 98 VAL A N 1
ATOM 764 C CA . VAL A 1 98 ? 5.539 0.006 -9.791 1.00 97.50 98 VAL A CA 1
ATOM 765 C C . VAL A 1 98 ? 6.886 0.316 -9.140 1.00 97.50 98 VAL A C 1
ATOM 767 O O . VAL A 1 98 ? 7.696 0.974 -9.776 1.00 97.50 98 VAL A O 1
ATOM 770 N N . ASP A 1 99 ? 7.210 -0.289 -7.993 1.00 96.00 99 ASP A N 1
ATOM 771 C CA . ASP A 1 99 ? 8.515 -0.125 -7.331 1.00 96.00 99 ASP A CA 1
ATOM 772 C C . ASP A 1 99 ? 9.684 -0.496 -8.255 1.00 96.00 99 ASP A C 1
ATOM 774 O O . ASP A 1 99 ? 10.693 0.201 -8.349 1.00 96.00 99 ASP A O 1
ATOM 778 N N . ARG A 1 100 ? 9.552 -1.612 -8.983 1.00 95.38 100 ARG A N 1
ATOM 779 C CA . ARG A 1 100 ? 10.575 -2.059 -9.940 1.00 95.38 100 ARG A CA 1
ATOM 780 C C . ARG A 1 100 ? 10.703 -1.131 -11.137 1.00 95.38 100 ARG A C 1
ATOM 782 O O . ARG A 1 100 ? 11.811 -0.962 -11.636 1.00 95.38 100 ARG A O 1
ATOM 789 N N . TRP A 1 101 ? 9.586 -0.595 -11.616 1.00 96.19 101 TRP A N 1
ATOM 790 C CA . TRP A 1 101 ? 9.563 0.375 -12.699 1.00 96.19 101 TRP A CA 1
ATOM 791 C C . TRP A 1 101 ? 10.211 1.690 -12.258 1.00 96.19 101 TRP A C 1
ATOM 793 O O . TRP A 1 101 ? 11.144 2.118 -12.923 1.00 96.19 101 TRP A O 1
ATOM 803 N N . MET A 1 102 ? 9.848 2.237 -11.093 1.00 94.19 102 MET A N 1
ATOM 804 C CA . MET A 1 102 ? 10.465 3.449 -10.538 1.00 94.19 102 MET A CA 1
ATOM 805 C C . MET A 1 102 ? 11.982 3.300 -10.378 1.00 94.19 102 MET A C 1
ATOM 807 O O . MET A 1 102 ? 12.732 4.162 -10.821 1.00 94.19 102 MET A O 1
ATOM 811 N N . LEU A 1 103 ? 12.457 2.167 -9.844 1.00 93.75 103 LEU A N 1
ATOM 812 C CA . LEU A 1 103 ? 13.896 1.888 -9.748 1.00 93.75 103 LEU A CA 1
ATOM 813 C C . LEU A 1 103 ? 14.585 1.813 -11.120 1.00 93.75 103 LEU A C 1
ATOM 815 O O . LEU A 1 103 ? 15.740 2.215 -11.248 1.00 93.75 103 LEU A O 1
ATOM 819 N N . ALA A 1 104 ? 13.912 1.267 -12.136 1.00 94.31 104 ALA A N 1
ATOM 820 C CA . ALA A 1 104 ? 14.455 1.205 -13.490 1.00 94.31 104 ALA A CA 1
ATOM 821 C C . ALA A 1 104 ? 14.493 2.594 -14.146 1.00 94.31 104 ALA A C 1
ATOM 823 O O . ALA A 1 104 ? 15.497 2.920 -14.771 1.00 94.31 104 ALA A O 1
ATOM 824 N N . SER A 1 105 ? 13.459 3.414 -13.949 1.00 93.06 105 SER A N 1
ATOM 825 C CA . SER A 1 105 ? 13.388 4.806 -14.413 1.00 93.06 105 SER A CA 1
ATOM 826 C C . SER A 1 105 ? 14.405 5.716 -13.715 1.00 93.06 105 SER A C 1
ATOM 828 O O . SER A 1 105 ? 15.008 6.577 -14.348 1.00 93.06 105 SER A O 1
ATOM 830 N N . ASP A 1 106 ? 14.675 5.508 -12.426 1.00 93.62 106 ASP A N 1
ATOM 831 C CA . ASP A 1 106 ? 15.757 6.210 -11.726 1.00 93.62 106 ASP A CA 1
ATOM 832 C C . ASP A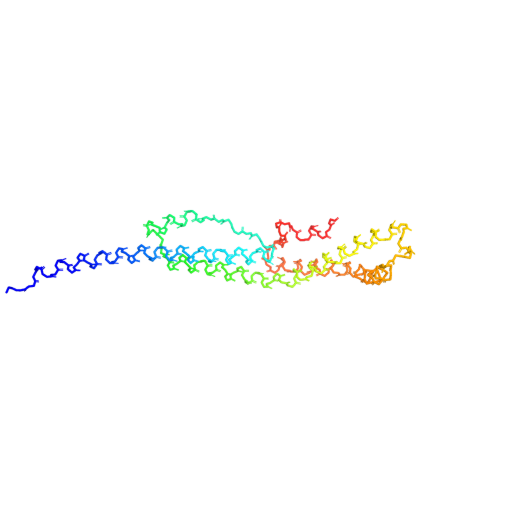 1 106 ? 17.134 5.854 -12.298 1.00 93.62 106 ASP A C 1
ATOM 834 O O . ASP A 1 106 ? 18.009 6.714 -12.425 1.00 93.62 106 ASP A O 1
ATOM 838 N N . GLU A 1 107 ? 17.327 4.585 -12.659 1.00 92.44 107 GLU A N 1
ATOM 839 C CA . GLU A 1 107 ? 18.577 4.120 -13.251 1.00 92.44 107 GLU A CA 1
ATOM 840 C C . GLU A 1 107 ? 18.729 4.562 -14.717 1.00 92.44 107 GLU A C 1
ATOM 842 O O . GLU A 1 107 ? 19.853 4.791 -15.163 1.00 92.44 107 GLU A O 1
ATOM 847 N N . GLU A 1 108 ? 17.618 4.738 -15.442 1.00 93.75 108 GLU A N 1
ATOM 848 C CA . GLU A 1 108 ? 17.563 5.388 -16.757 1.00 93.75 108 GLU A CA 1
ATOM 849 C C . GLU A 1 108 ? 18.049 6.832 -16.671 1.00 93.75 108 GLU A C 1
ATOM 851 O O . GLU A 1 108 ? 19.027 7.183 -17.326 1.00 93.75 108 GLU A O 1
ATOM 856 N N . ARG A 1 109 ? 17.452 7.631 -15.779 1.00 92.81 109 ARG A N 1
ATOM 857 C CA . ARG A 1 109 ? 17.845 9.028 -15.551 1.00 92.81 109 ARG A CA 1
ATOM 858 C C . ARG A 1 109 ? 19.324 9.148 -15.182 1.00 92.81 109 ARG A C 1
ATOM 860 O O . ARG A 1 109 ? 20.040 9.987 -15.721 1.00 92.81 109 ARG A O 1
ATOM 867 N N . TRP A 1 110 ? 19.814 8.270 -14.303 1.00 94.38 110 TRP A N 1
ATOM 868 C CA . TRP A 1 110 ? 21.239 8.230 -1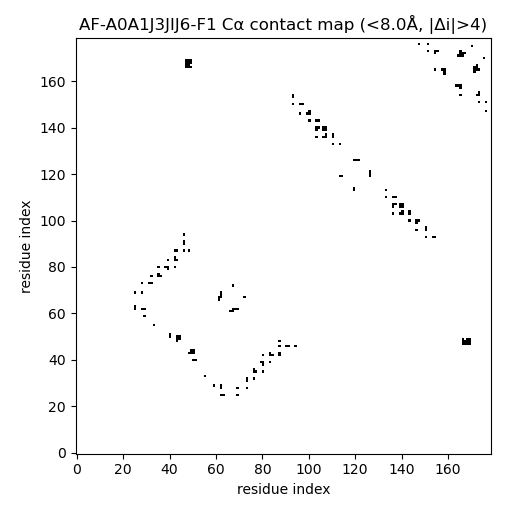3.962 1.00 94.38 110 TRP A CA 1
ATOM 869 C C . TRP A 1 110 ? 22.124 7.888 -15.173 1.00 94.38 110 TRP A C 1
ATOM 871 O O . TRP A 1 110 ? 23.212 8.445 -15.324 1.00 94.38 110 TRP A O 1
ATOM 881 N N . LEU A 1 111 ? 21.688 6.954 -16.024 1.00 93.62 111 LEU A N 1
ATOM 882 C CA . LEU A 1 111 ? 22.422 6.574 -17.228 1.00 93.62 111 LEU A CA 1
ATOM 883 C C . LEU A 1 111 ? 22.460 7.717 -18.249 1.00 93.62 111 LEU A C 1
ATOM 885 O O . LEU A 1 111 ? 23.509 7.923 -18.850 1.00 93.62 111 LEU A O 1
ATOM 889 N N . GLU A 1 112 ? 21.369 8.463 -18.418 1.00 92.50 112 GLU A N 1
ATOM 890 C CA . GLU A 1 112 ? 21.310 9.646 -19.285 1.00 92.50 112 GLU A CA 1
ATOM 891 C C . GLU A 1 112 ? 22.301 10.724 -18.833 1.00 92.50 112 GLU A C 1
ATOM 893 O O . GLU A 1 112 ? 23.086 11.217 -19.646 1.00 92.50 112 GLU A O 1
ATOM 898 N N . GLU A 1 113 ? 22.329 11.033 -17.532 1.00 92.19 113 GLU A N 1
ATOM 899 C CA . GLU A 1 113 ? 23.308 11.953 -16.938 1.00 92.19 113 GLU A CA 1
ATOM 900 C C . GLU A 1 113 ? 24.747 11.463 -17.168 1.00 92.19 113 GLU A C 1
ATOM 902 O O . GLU A 1 113 ? 25.626 12.233 -17.559 1.00 92.19 113 GLU A O 1
ATOM 907 N N . TYR A 1 114 ? 24.998 10.165 -16.963 1.00 89.31 114 TYR A N 1
ATOM 908 C CA . TYR A 1 114 ? 26.317 9.564 -17.166 1.00 89.31 114 TYR A CA 1
ATOM 909 C C . TYR A 1 114 ? 26.750 9.556 -18.639 1.00 89.31 114 TYR A C 1
ATOM 911 O O . TYR A 1 114 ? 27.926 9.771 -18.942 1.00 89.31 114 TYR A O 1
ATOM 919 N N . ASP A 1 115 ? 25.826 9.308 -19.568 1.00 89.00 115 ASP A N 1
ATOM 920 C CA . ASP A 1 115 ? 26.126 9.282 -20.996 1.00 89.00 115 ASP A CA 1
ATOM 921 C C . ASP A 1 115 ? 26.425 10.697 -21.538 1.00 89.00 115 ASP A C 1
ATOM 923 O O . ASP A 1 115 ? 27.183 10.807 -22.505 1.00 89.00 115 ASP A O 1
ATOM 927 N N . GLN A 1 116 ? 25.929 11.760 -20.892 1.00 90.12 116 GLN A N 1
ATOM 928 C CA . GLN A 1 116 ? 26.230 13.164 -21.219 1.00 90.12 116 GLN A CA 1
ATOM 929 C C . GLN A 1 116 ? 27.543 13.692 -20.608 1.00 90.12 116 GLN A C 1
ATOM 931 O O . GLN A 1 116 ? 28.035 14.737 -21.032 1.00 90.12 116 GLN A O 1
ATOM 936 N N . ASP A 1 117 ? 28.139 12.991 -19.638 1.00 87.75 117 ASP A N 1
ATOM 937 C CA . ASP A 1 117 ? 29.383 13.420 -18.987 1.00 87.75 117 ASP A CA 1
ATOM 938 C C . ASP A 1 117 ? 30.602 13.258 -19.920 1.00 87.75 117 ASP A C 1
ATOM 940 O O . ASP A 1 117 ? 31.070 12.149 -20.201 1.00 87.75 117 ASP A O 1
ATOM 944 N N . GLU A 1 118 ? 31.177 14.378 -20.368 1.00 84.38 118 GLU A N 1
ATOM 945 C CA . GLU A 1 118 ? 32.387 14.409 -21.205 1.00 84.38 118 GLU A CA 1
ATOM 946 C C . GLU A 1 118 ? 33.611 13.780 -20.510 1.00 84.38 118 GLU A C 1
ATOM 948 O O . GLU A 1 118 ? 34.507 13.244 -21.168 1.00 84.38 118 GLU A O 1
ATOM 953 N N . ASN A 1 119 ? 33.636 13.768 -19.173 1.00 82.25 119 ASN A N 1
ATOM 954 C CA . ASN A 1 119 ? 34.712 13.194 -18.368 1.00 82.25 119 ASN A CA 1
ATOM 955 C C . ASN A 1 119 ? 34.461 11.733 -17.966 1.00 82.25 119 ASN A C 1
ATOM 957 O O . ASN A 1 119 ? 35.245 11.172 -17.187 1.00 82.25 119 ASN A O 1
ATOM 961 N N . ARG A 1 120 ? 33.428 11.072 -18.509 1.00 77.25 120 ARG A N 1
ATOM 962 C CA . ARG A 1 120 ? 33.024 9.706 -18.119 1.00 77.25 120 ARG A CA 1
ATOM 963 C C . ARG A 1 120 ? 34.106 8.633 -18.283 1.00 77.25 120 ARG A C 1
ATOM 965 O O . ARG A 1 120 ? 34.050 7.601 -17.611 1.00 77.25 120 ARG A O 1
ATOM 972 N N . TYR A 1 121 ? 35.089 8.873 -19.156 1.00 72.00 121 TYR A N 1
ATOM 973 C CA . TYR A 1 121 ? 36.242 7.992 -19.403 1.00 72.00 121 TYR A CA 1
ATOM 974 C C . TYR A 1 121 ? 37.549 8.486 -18.772 1.00 72.00 121 TYR A C 1
ATOM 976 O O . TYR A 1 121 ? 38.607 7.898 -19.004 1.00 72.00 121 TYR A O 1
ATOM 984 N N . SER A 1 122 ? 37.505 9.554 -17.970 1.00 77.31 122 SER A N 1
ATOM 985 C CA . SER A 1 122 ? 38.667 9.987 -17.196 1.00 77.31 122 SER A CA 1
ATOM 986 C C . SER A 1 122 ? 39.141 8.855 -16.278 1.00 77.31 122 SER A C 1
ATOM 988 O O . SER A 1 122 ? 38.338 8.081 -15.746 1.00 77.31 122 SER A O 1
ATOM 990 N N . VAL A 1 123 ? 40.460 8.746 -16.078 1.00 67.69 123 VAL A N 1
ATOM 991 C CA . VAL A 1 123 ? 41.082 7.747 -15.190 1.00 67.69 123 VAL A CA 1
ATOM 992 C C . VAL A 1 123 ? 40.850 8.156 -13.731 1.00 67.69 123 VAL A C 1
ATOM 994 O O . VAL A 1 123 ? 41.761 8.516 -12.991 1.00 67.69 123 VAL A O 1
ATOM 997 N N . SER A 1 124 ? 39.586 8.164 -13.323 1.00 73.56 124 SER A N 1
ATOM 998 C CA . SER A 1 124 ? 39.153 8.418 -11.959 1.00 73.56 124 SER A CA 1
ATOM 999 C C . SER A 1 124 ? 39.054 7.100 -11.195 1.00 73.56 124 SER A C 1
ATOM 1001 O O . SER A 1 124 ? 38.808 6.027 -11.755 1.00 73.56 124 SER A O 1
ATOM 1003 N N . ARG A 1 125 ? 39.192 7.172 -9.870 1.00 74.38 125 ARG A N 1
ATOM 1004 C CA . ARG A 1 125 ? 39.157 6.008 -8.968 1.00 74.38 125 ARG A CA 1
ATOM 1005 C C . ARG A 1 125 ? 37.861 5.177 -9.068 1.00 74.38 125 ARG A C 1
ATOM 1007 O O . ARG A 1 125 ? 37.847 4.031 -8.627 1.00 74.38 125 ARG A O 1
ATOM 1014 N N . ASN A 1 126 ? 36.793 5.723 -9.659 1.00 80.50 126 ASN A N 1
ATOM 1015 C CA . ASN A 1 126 ? 35.484 5.076 -9.788 1.00 80.50 126 ASN A CA 1
ATOM 1016 C C . ASN A 1 126 ? 35.086 4.710 -11.230 1.00 80.50 126 ASN A C 1
ATOM 1018 O O . ASN A 1 126 ? 34.023 4.114 -11.406 1.00 80.50 126 ASN A O 1
ATOM 1022 N N . ALA A 1 127 ? 35.916 4.984 -12.244 1.00 81.62 127 ALA A N 1
ATOM 1023 C CA . ALA A 1 127 ? 35.553 4.805 -13.656 1.00 81.62 127 ALA A CA 1
ATOM 1024 C C . ALA A 1 127 ? 35.042 3.386 -13.982 1.00 81.62 127 ALA A C 1
ATOM 1026 O O . ALA A 1 127 ? 33.965 3.214 -14.547 1.00 81.62 127 ALA A O 1
ATOM 1027 N N . HIS A 1 128 ? 35.745 2.346 -13.522 1.00 84.38 128 HIS A N 1
ATOM 1028 C CA . HIS A 1 128 ? 35.333 0.953 -13.737 1.00 84.38 128 HIS A CA 1
ATOM 1029 C C . HIS A 1 128 ? 34.025 0.577 -13.005 1.00 84.38 128 HIS A C 1
ATOM 1031 O O . HIS A 1 128 ? 33.256 -0.252 -13.491 1.00 84.38 128 HIS A O 1
ATOM 1037 N N . ARG A 1 129 ? 33.736 1.183 -11.841 1.00 86.50 129 ARG A N 1
ATOM 1038 C CA . ARG A 1 129 ? 32.474 0.949 -11.110 1.00 86.50 129 ARG A CA 1
ATOM 1039 C C . ARG A 1 129 ? 31.294 1.589 -11.835 1.00 86.50 129 ARG A C 1
ATOM 1041 O O . ARG A 1 129 ? 30.248 0.953 -11.939 1.00 86.50 129 ARG A O 1
ATOM 1048 N N . ASN A 1 130 ? 31.483 2.806 -12.340 1.00 88.62 130 ASN A N 1
ATOM 1049 C CA . ASN A 1 130 ? 30.470 3.524 -13.107 1.00 88.62 130 ASN A CA 1
ATOM 1050 C C . ASN A 1 130 ? 30.176 2.803 -14.424 1.00 88.62 130 ASN A C 1
ATOM 1052 O O . ASN A 1 130 ? 29.012 2.571 -14.723 1.00 88.62 130 ASN A O 1
ATOM 1056 N N . LEU A 1 131 ? 31.205 2.318 -15.127 1.00 87.81 131 LEU A N 1
ATOM 1057 C CA . LEU A 1 131 ? 31.028 1.522 -16.344 1.00 87.81 131 LEU A CA 1
ATOM 1058 C C . LEU A 1 131 ? 30.186 0.257 -16.093 1.00 87.81 131 LEU A C 1
ATOM 1060 O O . LEU A 1 131 ? 29.199 0.018 -16.782 1.00 87.81 131 LEU A O 1
ATOM 1064 N N . ARG A 1 132 ? 30.495 -0.511 -15.037 1.00 88.69 132 ARG A N 1
ATOM 1065 C CA . ARG A 1 132 ? 29.688 -1.686 -14.647 1.00 88.69 132 ARG A CA 1
ATOM 1066 C C . ARG A 1 132 ? 28.266 -1.338 -14.203 1.00 88.69 132 ARG A C 1
ATOM 1068 O O . ARG A 1 132 ? 27.371 -2.181 -14.275 1.00 88.69 132 ARG A O 1
ATOM 1075 N N . ARG A 1 133 ? 28.042 -0.142 -13.651 1.00 93.19 133 ARG A N 1
ATOM 1076 C CA . ARG A 1 133 ? 26.691 0.340 -13.339 1.00 93.19 133 ARG A CA 1
ATOM 1077 C C . ARG A 1 133 ? 25.944 0.667 -14.629 1.00 93.19 133 ARG A C 1
ATOM 1079 O O . ARG A 1 133 ? 24.851 0.149 -14.792 1.00 93.19 133 ARG A O 1
ATOM 1086 N N . ALA A 1 134 ? 26.569 1.378 -15.566 1.00 91.25 134 ALA A N 1
ATOM 1087 C CA . ALA A 1 134 ? 25.990 1.709 -16.866 1.00 91.25 134 ALA A CA 1
ATOM 1088 C C . ALA A 1 134 ? 25.587 0.464 -17.673 1.00 91.25 134 ALA A C 1
ATOM 1090 O O . ALA A 1 134 ? 24.496 0.415 -18.234 1.00 91.25 134 ALA A O 1
ATOM 1091 N N . GLU A 1 135 ? 26.404 -0.592 -17.669 1.00 91.94 135 GLU A N 1
ATOM 1092 C CA . GLU A 1 135 ? 26.040 -1.870 -18.301 1.00 91.94 135 GLU A CA 1
ATOM 1093 C C . GLU A 1 135 ? 24.777 -2.492 -17.680 1.00 91.94 135 GLU A C 1
ATOM 1095 O O . GLU A 1 135 ? 23.889 -2.954 -18.398 1.00 91.94 135 GLU A O 1
ATOM 1100 N N . ARG A 1 136 ? 24.658 -2.477 -16.345 1.00 90.12 136 ARG A N 1
ATOM 1101 C CA . ARG A 1 136 ? 23.465 -2.981 -15.643 1.00 90.12 136 ARG A CA 1
ATOM 1102 C C . ARG A 1 136 ? 22.246 -2.086 -15.862 1.00 90.12 136 ARG A C 1
ATOM 1104 O O . ARG A 1 136 ? 21.156 -2.617 -16.063 1.00 90.12 136 ARG A O 1
ATOM 1111 N N . ALA A 1 137 ? 22.445 -0.770 -15.864 1.00 91.62 137 ALA A N 1
ATOM 1112 C CA . ALA A 1 137 ? 21.427 0.233 -16.141 1.00 91.62 137 ALA A CA 1
ATOM 1113 C C . ALA A 1 137 ? 20.792 -0.011 -17.511 1.00 91.62 137 ALA A C 1
ATOM 1115 O O . ALA A 1 137 ? 19.586 -0.195 -17.597 1.00 91.62 137 ALA A O 1
ATOM 1116 N N . ARG A 1 138 ? 21.602 -0.179 -18.565 1.00 92.31 138 ARG A N 1
ATOM 1117 C CA . ARG A 1 138 ? 21.117 -0.467 -19.929 1.00 92.31 138 ARG A CA 1
ATOM 1118 C C . ARG A 1 138 ? 20.222 -1.706 -19.994 1.00 92.31 138 ARG A C 1
ATOM 1120 O O . ARG A 1 138 ? 19.205 -1.708 -20.680 1.00 92.31 138 ARG A O 1
ATOM 1127 N N . ILE A 1 139 ? 20.567 -2.763 -19.256 1.00 91.38 139 ILE A N 1
ATOM 1128 C CA . ILE A 1 139 ? 19.742 -3.980 -19.184 1.00 91.38 139 ILE A CA 1
ATOM 1129 C C . ILE A 1 139 ? 18.408 -3.715 -18.469 1.00 91.38 139 ILE A C 1
ATOM 1131 O O . ILE A 1 139 ? 17.398 -4.312 -18.844 1.00 91.38 139 ILE A O 1
ATOM 1135 N N . ALA A 1 140 ? 18.399 -2.874 -17.432 1.00 89.94 140 ALA A N 1
ATOM 1136 C CA . ALA A 1 140 ? 17.181 -2.489 -16.721 1.00 89.94 140 ALA A CA 1
ATOM 1137 C C . ALA A 1 140 ? 16.281 -1.588 -17.582 1.00 89.94 140 ALA A C 1
ATOM 1139 O O . ALA A 1 140 ? 15.094 -1.884 -17.705 1.00 89.94 140 ALA A O 1
ATOM 1140 N N . VAL A 1 141 ? 16.857 -0.583 -18.250 1.00 91.31 141 VAL A N 1
ATOM 1141 C CA . VAL A 1 141 ? 16.164 0.344 -19.162 1.00 91.31 141 VAL A CA 1
ATOM 1142 C C . VAL A 1 141 ? 15.457 -0.406 -20.287 1.00 91.31 141 VAL A C 1
ATOM 1144 O O . VAL A 1 141 ? 14.263 -0.222 -20.505 1.00 91.31 141 VAL A O 1
ATOM 1147 N N . ASN A 1 142 ? 16.130 -1.379 -20.910 1.00 92.00 142 ASN A N 1
ATOM 1148 C CA . ASN A 1 142 ? 15.533 -2.218 -21.958 1.00 92.00 142 ASN A CA 1
ATOM 1149 C C . ASN A 1 142 ? 14.280 -2.999 -21.507 1.00 92.00 142 ASN A C 1
ATOM 1151 O O . ASN A 1 142 ? 13.567 -3.554 -22.341 1.00 92.00 142 ASN A O 1
ATOM 1155 N N . LYS A 1 143 ? 14.020 -3.100 -20.198 1.00 91.62 143 LYS A N 1
ATOM 1156 C CA . LYS A 1 143 ? 12.849 -3.783 -19.633 1.00 91.62 143 LYS A CA 1
ATOM 1157 C C . LYS A 1 143 ? 11.732 -2.827 -19.216 1.00 91.62 143 LYS A C 1
ATOM 1159 O O . LYS A 1 143 ? 10.659 -3.324 -18.876 1.00 91.62 143 LYS A O 1
ATOM 1164 N N . ILE A 1 144 ? 11.951 -1.509 -19.237 1.00 93.75 144 ILE A N 1
ATOM 1165 C CA . ILE A 1 144 ? 10.982 -0.504 -18.771 1.00 93.75 144 ILE A CA 1
ATOM 1166 C C . ILE A 1 144 ? 9.667 -0.631 -19.534 1.00 93.75 144 ILE A C 1
ATOM 1168 O O . ILE A 1 144 ? 8.631 -0.814 -18.902 1.00 93.75 144 ILE A O 1
ATOM 1172 N N . THR A 1 145 ? 9.700 -0.659 -20.869 1.00 94.69 145 THR A N 1
ATOM 1173 C CA . THR A 1 145 ? 8.486 -0.790 -21.694 1.00 94.69 145 THR A CA 1
ATOM 1174 C C . THR A 1 145 ? 7.666 -2.024 -21.306 1.00 94.69 145 THR A C 1
ATOM 1176 O O . THR A 1 145 ? 6.470 -1.928 -21.052 1.00 94.69 145 THR A O 1
ATOM 1179 N N . GLY A 1 146 ? 8.321 -3.180 -21.141 1.00 95.50 146 GLY A N 1
ATOM 1180 C CA . GLY A 1 146 ? 7.642 -4.412 -20.731 1.00 95.50 146 GLY A CA 1
ATOM 1181 C C . GLY A 1 146 ? 7.097 -4.376 -19.297 1.00 95.50 146 GLY A C 1
ATOM 1182 O O . GLY A 1 146 ? 6.084 -5.018 -19.005 1.00 95.50 146 GLY A O 1
ATOM 1183 N N . LEU A 1 147 ? 7.741 -3.633 -18.389 1.00 95.69 147 LEU A N 1
ATOM 1184 C CA . LEU A 1 147 ? 7.216 -3.392 -17.044 1.00 95.69 147 LEU A CA 1
ATOM 1185 C C . LEU A 1 147 ? 5.971 -2.506 -17.094 1.00 95.69 147 LEU A C 1
ATOM 1187 O O . LEU A 1 147 ? 4.965 -2.892 -16.500 1.00 95.69 147 LEU A O 1
ATOM 1191 N N . VAL A 1 148 ? 6.014 -1.391 -17.828 1.00 97.19 148 VAL A N 1
ATOM 1192 C CA . VAL A 1 148 ? 4.880 -0.470 -18.002 1.00 97.19 148 VAL A CA 1
ATOM 1193 C C . VAL A 1 148 ? 3.674 -1.207 -18.581 1.00 97.19 148 VAL A C 1
ATOM 1195 O O . VAL A 1 148 ? 2.605 -1.197 -17.969 1.00 97.19 148 VAL A O 1
ATOM 1198 N N . ASP A 1 149 ? 3.855 -1.956 -19.671 1.00 97.06 149 ASP A N 1
ATOM 1199 C CA . ASP A 1 149 ? 2.792 -2.766 -20.278 1.00 97.06 149 ASP A CA 1
ATOM 1200 C C . ASP A 1 149 ? 2.209 -3.777 -19.281 1.00 97.06 149 ASP A C 1
ATOM 1202 O O . ASP A 1 149 ? 0.989 -3.919 -19.138 1.00 97.06 149 ASP A O 1
ATOM 1206 N N . SER A 1 150 ? 3.074 -4.471 -18.531 1.00 97.62 150 SER A N 1
ATOM 1207 C CA . SER A 1 150 ? 2.627 -5.425 -17.516 1.00 97.62 150 SER A CA 1
ATOM 1208 C C . SER A 1 150 ? 1.876 -4.757 -16.364 1.00 97.62 150 SER A C 1
ATOM 1210 O O . SER A 1 150 ? 0.998 -5.414 -15.790 1.00 97.62 150 SER A O 1
ATOM 1212 N N . ILE A 1 151 ? 2.248 -3.539 -15.963 1.00 98.25 151 ILE A N 1
ATOM 1213 C CA . ILE A 1 151 ? 1.540 -2.785 -14.926 1.00 98.25 151 ILE A CA 1
ATOM 1214 C C . ILE A 1 151 ? 0.174 -2.387 -15.476 1.00 98.25 151 ILE A C 1
ATOM 1216 O O . ILE A 1 151 ? -0.827 -2.769 -14.881 1.00 98.25 151 ILE A O 1
ATOM 1220 N N . LEU A 1 152 ? 0.113 -1.753 -16.650 1.00 98.06 152 LEU A N 1
ATOM 1221 C CA . LEU A 1 152 ? -1.132 -1.322 -17.292 1.00 98.06 152 LEU A CA 1
ATOM 1222 C C . LEU A 1 152 ? -2.151 -2.458 -17.425 1.00 98.06 152 LEU A C 1
ATOM 1224 O O . LEU A 1 152 ? -3.308 -2.297 -17.037 1.00 98.06 152 LEU A O 1
ATOM 1228 N N . VAL A 1 153 ? -1.734 -3.625 -17.927 1.00 98.00 153 VAL A N 1
ATOM 1229 C CA . VAL A 1 153 ? -2.624 -4.790 -18.075 1.00 98.00 153 VAL A CA 1
ATOM 1230 C C . VAL A 1 153 ? -3.159 -5.262 -16.722 1.00 98.00 153 VAL A C 1
ATOM 1232 O O . VAL A 1 153 ? -4.349 -5.553 -16.594 1.00 98.00 153 VAL A O 1
ATOM 1235 N N . LYS A 1 154 ? -2.300 -5.342 -15.698 1.00 98.06 154 LYS A N 1
ATOM 1236 C CA . LYS A 1 154 ? -2.713 -5.787 -14.359 1.00 98.06 154 LYS A CA 1
ATOM 1237 C C . LYS A 1 154 ? -3.618 -4.774 -13.675 1.00 98.06 154 LYS A C 1
ATOM 1239 O O . LYS A 1 154 ? -4.607 -5.188 -13.081 1.00 98.06 154 LYS A O 1
ATOM 1244 N N . THR A 1 155 ? -3.299 -3.490 -13.784 1.00 98.31 155 THR A N 1
ATOM 1245 C CA . THR A 1 155 ? -4.093 -2.396 -13.230 1.00 98.31 155 THR A CA 1
ATOM 1246 C C . THR A 1 155 ? -5.479 -2.384 -13.854 1.00 98.31 155 THR A C 1
ATOM 1248 O O . THR A 1 155 ? -6.451 -2.526 -13.127 1.00 98.31 155 THR A O 1
ATOM 1251 N N . LYS A 1 156 ? -5.592 -2.384 -15.189 1.00 97.69 156 LYS A N 1
ATOM 1252 C CA . LYS A 1 156 ? -6.898 -2.423 -15.872 1.00 97.69 156 LYS A CA 1
ATOM 1253 C C . LYS A 1 156 ? -7.727 -3.648 -15.498 1.00 97.69 156 LYS A C 1
ATOM 1255 O O . LYS A 1 156 ? -8.937 -3.554 -15.317 1.00 97.69 156 LYS A O 1
ATOM 1260 N N . ARG A 1 157 ? -7.082 -4.813 -15.368 1.00 98.25 157 ARG A N 1
ATOM 1261 C CA . ARG A 1 157 ? -7.756 -6.031 -14.904 1.00 98.25 157 ARG A CA 1
ATOM 1262 C C . ARG A 1 157 ? -8.276 -5.873 -13.475 1.00 98.25 157 ARG A C 1
ATOM 1264 O O . ARG A 1 157 ? -9.419 -6.221 -13.211 1.00 98.25 157 ARG A O 1
ATOM 1271 N N . TRP A 1 158 ? -7.449 -5.353 -12.577 1.00 98.19 158 TRP A N 1
ATOM 1272 C CA . TRP A 1 158 ? -7.823 -5.118 -11.187 1.00 98.19 158 TRP A CA 1
ATOM 1273 C C . TRP A 1 158 ? -8.968 -4.102 -11.069 1.00 98.19 158 TRP A C 1
ATOM 1275 O O . TRP A 1 158 ? -9.914 -4.337 -10.323 1.00 98.19 158 TRP A O 1
ATOM 1285 N N . GLU A 1 159 ? -8.938 -3.023 -11.855 1.00 98.06 159 GLU A N 1
ATOM 1286 C CA . GLU A 1 159 ? -9.998 -2.005 -11.897 1.00 98.06 159 GLU A CA 1
ATOM 1287 C C . GLU A 1 159 ? -11.323 -2.594 -12.388 1.00 98.06 159 GLU A C 1
ATOM 1289 O O . GLU A 1 159 ? -12.377 -2.319 -11.815 1.00 98.06 159 GLU A O 1
ATOM 1294 N N . ALA A 1 160 ? -11.275 -3.464 -13.402 1.00 97.69 160 ALA A N 1
ATOM 1295 C CA . ALA A 1 160 ? -12.443 -4.197 -13.879 1.00 97.69 160 ALA A CA 1
ATOM 1296 C C . ALA A 1 160 ? -12.976 -5.199 -12.838 1.00 97.69 160 ALA A C 1
ATOM 1298 O O . ALA A 1 160 ? -14.186 -5.330 -12.682 1.00 97.69 160 ALA A O 1
ATOM 1299 N N . GLU A 1 161 ? -12.109 -5.894 -12.100 1.00 97.06 161 GLU A N 1
ATOM 1300 C CA . GLU A 1 161 ? -12.525 -6.827 -11.042 1.00 97.06 161 GLU A CA 1
ATOM 1301 C C . GLU A 1 161 ? -13.139 -6.092 -9.834 1.00 97.06 161 GLU A C 1
ATOM 1303 O O . GLU A 1 161 ? -14.111 -6.568 -9.250 1.00 97.06 161 GLU A O 1
ATOM 1308 N N . ARG A 1 162 ? -12.603 -4.918 -9.472 1.00 94.88 162 ARG A N 1
ATOM 1309 C CA . ARG A 1 162 ? -13.023 -4.124 -8.301 1.00 94.88 162 ARG A CA 1
ATOM 1310 C C . ARG A 1 162 ? -14.087 -3.068 -8.608 1.00 94.88 162 ARG A C 1
ATOM 1312 O O . ARG A 1 162 ? -14.631 -2.492 -7.670 1.00 94.88 162 ARG A O 1
ATOM 1319 N N . GLN A 1 163 ? -14.363 -2.802 -9.886 1.00 97.00 163 GLN A N 1
ATOM 1320 C CA . GLN A 1 163 ? -15.265 -1.743 -10.362 1.00 97.00 163 GLN A CA 1
ATOM 1321 C C . GLN A 1 163 ? -14.905 -0.349 -9.814 1.00 97.00 163 GLN A C 1
ATOM 1323 O O . GLN A 1 163 ? -15.776 0.439 -9.449 1.00 97.00 163 GLN A O 1
ATOM 1328 N N . LYS A 1 164 ? -13.605 -0.041 -9.740 1.00 95.56 164 LYS A N 1
ATOM 1329 C CA . LYS A 1 164 ? -13.088 1.264 -9.294 1.00 95.56 164 LYS A CA 1
ATOM 1330 C C . LYS A 1 164 ? -11.705 1.546 -9.872 1.00 95.56 164 LYS A C 1
ATOM 1332 O O . LYS A 1 164 ? -11.011 0.616 -10.269 1.00 95.56 164 LYS A O 1
ATOM 1337 N N . VAL A 1 165 ? -11.307 2.817 -9.869 1.00 96.50 165 VAL A N 1
ATOM 1338 C CA . VAL A 1 165 ? -9.993 3.268 -10.352 1.00 96.50 165 VAL A CA 1
ATOM 1339 C C . VAL A 1 165 ? -8.892 2.881 -9.364 1.00 96.50 165 VAL A C 1
ATOM 1341 O O . VAL A 1 165 ? -9.057 2.999 -8.147 1.00 96.50 165 VAL A O 1
ATOM 1344 N N . PHE A 1 166 ? -7.750 2.441 -9.884 1.00 97.50 166 PHE A N 1
ATOM 1345 C CA . PHE A 1 166 ? -6.546 2.229 -9.099 1.00 97.50 166 PHE A CA 1
ATOM 1346 C C . PHE A 1 166 ? -5.817 3.562 -8.946 1.00 97.50 166 PHE A C 1
ATOM 1348 O O . PHE A 1 166 ? -5.131 4.033 -9.855 1.00 97.50 166 PHE A O 1
ATOM 1355 N N . LEU A 1 167 ? -5.948 4.158 -7.767 1.00 96.69 167 LEU A N 1
ATOM 1356 C CA . LEU A 1 167 ? -5.160 5.322 -7.374 1.00 96.69 167 LEU A CA 1
ATOM 1357 C C . LEU A 1 167 ? -3.834 4.872 -6.759 1.00 96.69 167 LEU A C 1
ATOM 1359 O O . LEU A 1 167 ? -3.822 3.897 -6.008 1.00 96.69 167 LEU A O 1
ATOM 1363 N N . TYR A 1 168 ? -2.752 5.574 -7.066 1.00 95.94 168 TYR A N 1
ATOM 1364 C CA . TYR A 1 168 ? -1.448 5.508 -6.419 1.00 95.94 168 TYR A CA 1
ATOM 1365 C C . TYR A 1 168 ? -1.171 6.900 -5.847 1.00 95.94 168 TYR A C 1
ATOM 1367 O O . TYR A 1 168 ? -1.008 7.841 -6.619 1.00 95.94 168 TYR A O 1
ATOM 1375 N N . ASP A 1 169 ? -1.206 7.038 -4.519 1.00 94.38 169 ASP A N 1
ATOM 1376 C CA . ASP A 1 169 ? -1.082 8.331 -3.827 1.00 94.38 169 ASP A CA 1
ATOM 1377 C C . ASP A 1 169 ? -2.013 9.396 -4.434 1.00 94.38 169 ASP A C 1
ATOM 1379 O O . ASP A 1 169 ? -1.592 10.475 -4.834 1.00 94.38 169 ASP A O 1
ATOM 1383 N N . GLU A 1 170 ? -3.297 9.033 -4.551 1.00 93.12 170 GLU A N 1
ATOM 1384 C CA . GLU A 1 170 ? -4.392 9.856 -5.102 1.00 93.12 170 GLU A CA 1
ATO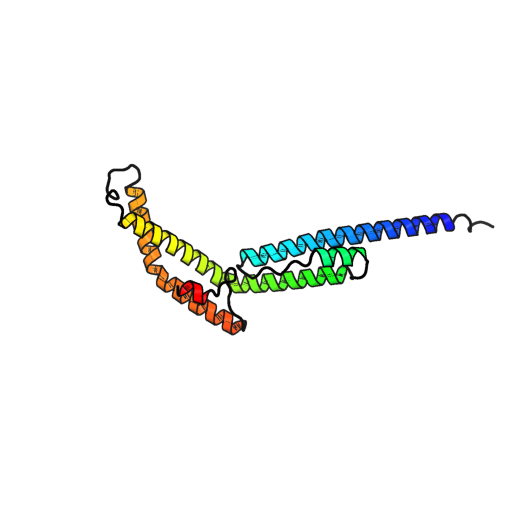M 1385 C C . GLU A 1 170 ? -4.351 10.098 -6.623 1.00 93.12 170 GLU A C 1
ATOM 1387 O O . GLU A 1 170 ? -5.312 10.618 -7.191 1.00 93.12 170 GLU A O 1
ATOM 1392 N N . ILE A 1 171 ? -3.311 9.637 -7.321 1.00 95.00 171 ILE A N 1
ATOM 1393 C CA . ILE A 1 171 ? -3.173 9.788 -8.775 1.00 95.00 171 ILE A CA 1
ATOM 1394 C C . ILE A 1 171 ? -3.602 8.494 -9.483 1.00 95.00 171 ILE A C 1
ATOM 1396 O O . ILE A 1 171 ? -3.156 7.411 -9.101 1.00 95.00 171 ILE A O 1
ATOM 1400 N N . PRO A 1 172 ? -4.438 8.541 -10.537 1.00 96.50 172 PRO A N 1
ATOM 1401 C CA . PRO A 1 172 ? -4.741 7.355 -11.334 1.00 96.50 172 PRO A CA 1
ATOM 1402 C C . PRO A 1 172 ? -3.466 6.728 -11.909 1.00 96.50 172 PRO A C 1
ATOM 1404 O O . PRO A 1 172 ? -2.773 7.338 -12.723 1.00 96.50 172 PRO A O 1
ATOM 1407 N N . LEU A 1 173 ? -3.176 5.479 -11.532 1.00 96.81 173 LEU A N 1
ATOM 1408 C CA . LEU A 1 173 ? -1.928 4.803 -11.909 1.00 96.81 173 LEU A CA 1
ATOM 1409 C C . LEU A 1 173 ? -1.773 4.680 -13.433 1.00 96.81 173 LEU A C 1
ATOM 1411 O O . LEU A 1 173 ? -0.670 4.770 -13.955 1.00 96.81 173 LEU A O 1
ATOM 1415 N N . VAL A 1 174 ? -2.875 4.492 -14.163 1.00 95.38 174 VAL A N 1
ATOM 1416 C CA . VAL A 1 174 ? -2.840 4.434 -15.632 1.00 95.38 174 VAL A CA 1
ATOM 1417 C C . VAL A 1 174 ? -2.397 5.766 -16.241 1.00 95.38 174 VA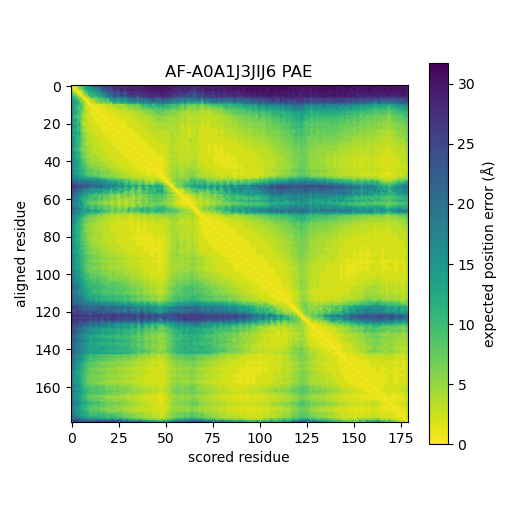L A C 1
ATOM 1419 O O . VAL A 1 174 ? -1.632 5.736 -17.196 1.00 95.38 174 VAL A O 1
ATOM 1422 N N . ALA A 1 175 ? -2.837 6.901 -15.687 1.00 94.06 175 ALA A N 1
ATOM 1423 C CA . ALA A 1 175 ? -2.422 8.222 -16.159 1.00 94.06 175 ALA A CA 1
ATOM 1424 C C . ALA A 1 175 ? -0.938 8.465 -15.856 1.00 94.06 175 ALA A C 1
ATOM 1426 O O . ALA A 1 175 ? -0.189 8.808 -16.759 1.00 94.06 175 ALA A O 1
ATOM 1427 N N . MET A 1 176 ? -0.492 8.139 -14.636 1.00 93.94 176 MET A N 1
ATOM 1428 C CA . MET A 1 176 ? 0.913 8.277 -14.225 1.00 93.94 176 MET A CA 1
ATOM 1429 C C . MET A 1 176 ? 1.899 7.510 -15.128 1.00 93.94 176 MET A C 1
ATOM 1431 O O . MET A 1 176 ? 3.054 7.892 -15.247 1.00 93.94 176 MET A O 1
ATOM 1435 N N . LEU A 1 177 ? 1.471 6.402 -15.742 1.00 92.31 177 LEU A N 1
ATOM 1436 C CA . LEU A 1 177 ? 2.310 5.591 -16.639 1.00 92.31 177 LEU A CA 1
ATOM 1437 C C . LEU A 1 177 ? 2.324 6.084 -18.095 1.00 92.31 177 LEU A C 1
ATOM 1439 O O . LEU A 1 177 ? 3.051 5.518 -18.910 1.00 92.31 177 LEU A O 1
ATOM 1443 N N . GLN A 1 178 ? 1.455 7.032 -18.442 1.00 86.44 178 GLN A N 1
ATOM 1444 C CA . GLN A 1 178 ? 1.277 7.551 -19.801 1.00 86.44 178 GLN A CA 1
ATOM 1445 C C . GLN A 1 178 ? 1.802 8.982 -19.975 1.00 86.44 178 GLN A C 1
ATOM 1447 O O . GLN A 1 178 ? 1.825 9.458 -21.112 1.00 86.44 178 GLN A O 1
ATOM 1452 N N . ASP A 1 179 ? 2.198 9.623 -18.874 1.00 77.19 179 ASP A N 1
ATOM 1453 C CA . ASP A 1 179 ? 2.906 10.905 -18.837 1.00 77.19 179 ASP A CA 1
ATOM 1454 C C . ASP A 1 179 ? 4.393 10.730 -19.194 1.00 77.19 179 ASP A C 1
ATOM 1456 O O . ASP A 1 179 ? 4.921 11.600 -19.928 1.00 77.19 179 ASP A O 1
#

Organism: Noccaea caerulescens (NCBI:txid107243)